Protein AF-A0A447X979-F1 (afdb_monomer)

pLDDT: mean 77.58, std 17.38, range [24.09, 97.06]

InterPro domains:
  IPR007460 Ribonuclease toxin, BrnT, of type II toxin-antitoxin system [PF04365] (7-69)
  IPR025528 BrnA antitoxin of type II toxin-antitoxin system [PF14384] (128-184)
  IPR038573 Ribonuclease toxin BrnT superfamily [G3DSA:3.10.450.530] (1-76)

Mean predicted aligned error: 10.7 Å

Secondary structure (DSSP, 8-state):
---EEEEEHHHHHHHHHHHS--HHHHGGGGG-TT-EEEEEEEETTEEEEEEEEEETTTEEEEEEEEEE--TTS---EEE----------S---EEEEETT-PPP--HHHHHHHHHHHTS-GGG---SSSPPPPHHHHTTPEETTT-------------HHHHHHHHTT-S-HHHHHHHHHHHHHHHHHTT-

Solvent-accessible surface area (backbone atoms only — not comparable to full-atom values): 11686 Å² total; per-residue (Å²): 130,72,48,38,33,37,37,44,51,70,55,43,54,51,41,29,70,77,70,69,49,48,60,83,56,58,61,44,25,44,69,22,70,76,15,36,34,32,79,76,53,75,55,98,85,42,50,34,32,40,35,39,24,48,28,95,86,69,32,79,48,76,46,50,31,33,62,47,74,54,91,96,50,98,42,51,36,39,31,59,59,74,78,72,83,84,75,92,84,70,89,77,56,72,44,80,46,61,58,88,75,73,74,80,85,46,76,66,58,48,47,56,47,54,53,56,65,72,53,58,79,86,75,57,84,44,90,71,53,73,87,80,56,73,76,69,53,72,76,40,36,70,26,74,74,42,60,87,81,84,78,92,75,92,78,93,73,59,71,67,61,52,49,60,49,40,69,87,43,86,62,33,70,59,51,51,54,50,53,54,49,52,54,52,53,57,57,64,73,72,113

Foldseek 3Di:
DFAKEKEFPVVQVVCCVQQVDGVLQVVCQLQAQFKWKFFDDQDPNWTWIWIWGDTPVADIDIFIWTFDQDPDDRHGHTYRDQDDPDDPDDPGPMDMDTPPPDDDCDPVNSVSSNVSRPDDPVSHDCVRPHDDDPVSRPPIDRSPSHDDDDDDDDDDDDPVLVCVLCVVDPDSVVVVVVVVVVVVVVVVVVD

Nearest PDB structures (foldseek):
  7vd7-assembly1_A  TM=8.986E-01  e=3.789E-09  Salmonella enterica subsp. enterica serovar Typhimurium
  6zgn-assembly1_A  TM=6.022E-01  e=1.448E+00  Streptococcus thermophilus
  8h3f-assembly1_I  TM=3.860E-01  e=5.683E+00  Homo sapiens
  3hrz-assembly1_A  TM=1.827E-01  e=4.432E+00  Naja kaouthia
  3hs0-assembly1_F  TM=1.969E-01  e=9.942E+00  Naja kaouthia

Structure (mmCIF, N/CA/C/O backbone):
data_AF-A0A447X979-F1
#
_entry.id   AF-A0A447X979-F1
#
loop_
_atom_site.group_PDB
_atom_site.id
_atom_site.type_symbol
_atom_site.label_atom_id
_atom_site.label_alt_id
_atom_site.label_comp_id
_atom_site.label_asym_id
_atom_site.label_entity_id
_atom_site.label_seq_id
_atom_site.pdbx_PDB_ins_code
_atom_site.Cartn_x
_atom_site.Cartn_y
_atom_site.Cartn_z
_atom_site.occupancy
_atom_site.B_iso_or_equiv
_atom_site.auth_seq_id
_atom_site.auth_comp_id
_atom_site.auth_asym_id
_atom_site.auth_atom_id
_atom_site.pdbx_PDB_model_num
ATOM 1 N N . MET A 1 1 ? 13.972 -3.767 -4.964 1.00 50.62 1 MET A N 1
ATOM 2 C CA . MET A 1 1 ? 14.245 -4.305 -3.615 1.00 50.62 1 MET A CA 1
ATOM 3 C C . MET A 1 1 ? 12.921 -4.346 -2.859 1.00 50.62 1 MET A C 1
ATOM 5 O O . MET A 1 1 ? 11.991 -3.705 -3.342 1.00 50.62 1 MET A O 1
ATOM 9 N N . PRO A 1 2 ? 12.752 -5.165 -1.808 1.00 64.44 2 PRO A N 1
ATOM 10 C CA . PRO A 1 2 ? 11.534 -5.106 -0.998 1.00 64.44 2 PRO A CA 1
ATOM 11 C C . PRO A 1 2 ? 11.411 -3.720 -0.360 1.00 64.44 2 PRO A C 1
ATOM 13 O O . PRO A 1 2 ? 12.429 -3.099 -0.070 1.00 64.44 2 PRO A O 1
ATOM 16 N N . MET A 1 3 ? 10.179 -3.238 -0.202 1.00 75.56 3 MET A N 1
ATOM 17 C CA . MET A 1 3 ? 9.922 -2.022 0.566 1.00 75.56 3 MET A CA 1
ATOM 18 C C . MET A 1 3 ? 10.335 -2.227 2.019 1.00 75.56 3 MET A C 1
ATOM 20 O O . MET A 1 3 ? 10.190 -3.331 2.560 1.00 75.56 3 MET A O 1
ATOM 24 N N . GLU A 1 4 ? 10.850 -1.163 2.618 1.00 79.38 4 GLU A N 1
ATOM 25 C CA . GLU A 1 4 ? 11.161 -1.109 4.038 1.00 79.38 4 GLU A CA 1
ATOM 26 C C . GLU A 1 4 ? 10.218 -0.110 4.699 1.00 79.38 4 GLU A C 1
ATOM 28 O O . GLU A 1 4 ? 9.874 0.932 4.142 1.00 79.38 4 GLU A O 1
ATOM 33 N N . PHE A 1 5 ? 9.745 -0.480 5.875 1.00 83.38 5 PHE A N 1
ATOM 34 C CA . PHE A 1 5 ? 8.781 0.272 6.650 1.00 83.38 5 PHE A CA 1
ATOM 35 C C . PHE A 1 5 ? 9.413 0.624 7.982 1.00 83.38 5 PHE A C 1
ATOM 37 O O . PHE A 1 5 ? 10.117 -0.201 8.566 1.00 83.38 5 PHE A O 1
ATOM 44 N N . GLU A 1 6 ? 9.158 1.834 8.460 1.00 82.31 6 GLU A N 1
ATOM 45 C CA . GLU A 1 6 ? 9.704 2.309 9.727 1.00 82.31 6 GLU A CA 1
ATOM 46 C C . GLU A 1 6 ? 8.596 2.919 10.588 1.00 82.31 6 GLU A C 1
ATOM 48 O O . GLU A 1 6 ? 7.734 3.649 10.092 1.00 82.31 6 GLU A O 1
ATOM 53 N N . TRP A 1 7 ? 8.598 2.637 11.886 1.00 83.38 7 TRP A N 1
ATOM 54 C CA . TRP A 1 7 ? 7.671 3.262 12.827 1.00 83.38 7 TRP A CA 1
ATOM 55 C C . TRP A 1 7 ? 8.226 3.277 14.247 1.00 83.38 7 TRP A C 1
ATOM 57 O O . TRP A 1 7 ? 9.107 2.496 14.589 1.00 83.38 7 TRP A O 1
ATOM 67 N N . ASP A 1 8 ? 7.670 4.142 15.094 1.00 84.81 8 ASP A N 1
ATOM 68 C CA . ASP A 1 8 ? 7.940 4.131 16.533 1.00 84.81 8 ASP A CA 1
ATOM 69 C C . ASP A 1 8 ? 7.107 3.043 17.241 1.00 84.81 8 ASP A C 1
ATOM 71 O O . ASP A 1 8 ? 5.902 2.906 17.006 1.00 84.81 8 ASP A O 1
ATOM 75 N N . GLU A 1 9 ? 7.732 2.260 18.124 1.00 83.50 9 GLU A N 1
ATOM 76 C CA . GLU A 1 9 ? 7.060 1.172 18.851 1.00 83.50 9 GLU A CA 1
ATOM 77 C C . GLU A 1 9 ? 5.934 1.631 19.775 1.00 83.50 9 GLU A C 1
ATOM 79 O O . GLU A 1 9 ? 4.918 0.942 19.901 1.00 83.50 9 GLU A O 1
ATOM 84 N N . ASN A 1 10 ? 6.105 2.758 20.469 1.00 84.50 10 ASN A N 1
ATOM 85 C CA . ASN A 1 10 ? 5.076 3.255 21.382 1.00 84.50 10 ASN A CA 1
ATOM 86 C C . ASN A 1 10 ? 3.851 3.674 20.583 1.00 84.50 10 ASN A C 1
ATOM 88 O O . ASN A 1 10 ? 2.716 3.419 20.990 1.00 84.50 10 ASN A O 1
ATOM 92 N N . LYS A 1 11 ? 4.093 4.229 19.397 1.00 79.69 11 LYS A N 1
ATOM 93 C CA . LYS A 1 11 ? 3.051 4.550 18.440 1.00 79.69 11 LYS A CA 1
ATOM 94 C C . LYS A 1 11 ? 2.334 3.302 17.920 1.00 79.69 11 LYS A C 1
ATOM 96 O O . LYS A 1 11 ? 1.109 3.274 17.910 1.00 79.69 11 LYS A O 1
ATOM 101 N N . ALA A 1 12 ? 3.066 2.246 17.562 1.00 82.50 12 ALA A N 1
ATOM 102 C CA . ALA A 1 12 ? 2.462 0.976 17.148 1.00 82.50 12 ALA A CA 1
ATOM 103 C C . ALA A 1 12 ? 1.585 0.365 18.259 1.00 82.50 12 ALA A C 1
ATOM 105 O O . ALA A 1 12 ? 0.472 -0.095 17.994 1.00 82.50 12 ALA A O 1
ATOM 106 N N . LYS A 1 13 ? 2.042 0.419 19.519 1.00 86.06 13 LYS A N 1
ATOM 107 C CA . LYS A 1 13 ? 1.257 -0.016 20.688 1.00 86.06 13 LYS A CA 1
ATOM 108 C C . LYS A 1 13 ? -0.007 0.827 20.867 1.00 86.06 13 LYS A C 1
ATOM 110 O O . LYS A 1 13 ? -1.086 0.261 21.021 1.00 86.06 13 LYS A O 1
ATOM 115 N N . SER A 1 14 ? 0.118 2.154 20.808 1.00 83.38 14 SER A N 1
ATOM 116 C CA . SER A 1 14 ? -1.010 3.091 20.899 1.00 83.38 14 SER A CA 1
ATOM 117 C C . SER A 1 14 ? -2.042 2.833 19.797 1.00 83.38 14 SER A C 1
ATOM 119 O O . SER A 1 14 ? -3.221 2.644 20.085 1.00 83.38 14 SER A O 1
ATOM 121 N N . ASN A 1 15 ? -1.589 2.701 18.547 1.00 83.38 15 ASN A N 1
ATOM 122 C CA . ASN A 1 15 ? -2.445 2.430 17.395 1.00 83.38 15 ASN A CA 1
ATOM 123 C C . ASN A 1 15 ? -3.201 1.105 17.537 1.00 83.38 15 ASN A C 1
ATOM 125 O O . ASN A 1 15 ? -4.386 1.027 17.222 1.00 83.38 15 ASN A O 1
ATOM 129 N N . ARG A 1 16 ? -2.535 0.064 18.049 1.00 85.94 16 ARG A N 1
ATOM 130 C CA . ARG A 1 16 ? -3.183 -1.226 18.297 1.00 85.94 16 ARG A CA 1
ATOM 131 C C . ARG A 1 16 ? -4.287 -1.112 19.346 1.00 85.94 16 ARG A C 1
ATOM 133 O O . ARG A 1 16 ? -5.322 -1.744 19.184 1.00 85.94 16 ARG A O 1
ATOM 140 N N . VAL A 1 17 ? -4.088 -0.319 20.399 1.00 86.75 17 VAL A N 1
ATOM 141 C CA . VAL A 1 17 ? -5.112 -0.101 21.434 1.00 86.75 17 VAL A CA 1
ATOM 142 C C . VAL A 1 17 ? -6.286 0.711 20.886 1.00 86.75 17 VAL A C 1
ATOM 144 O O . VAL A 1 17 ? -7.429 0.309 21.082 1.00 86.75 17 VAL A O 1
ATOM 147 N N . LYS A 1 18 ? -6.012 1.815 20.179 1.00 81.62 18 LYS A N 1
ATOM 148 C CA . LYS A 1 18 ? -7.045 2.709 19.631 1.00 81.62 18 LYS A CA 1
ATOM 149 C C . LYS A 1 18 ? -7.857 2.046 18.514 1.00 81.62 18 LYS A C 1
ATOM 151 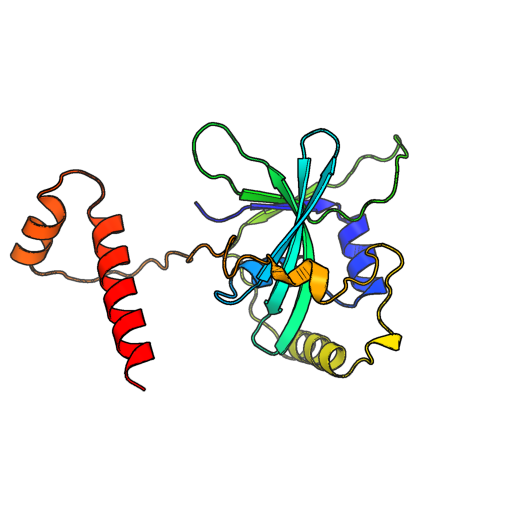O O . LYS A 1 18 ? -9.082 2.037 18.550 1.00 81.62 18 LYS A O 1
ATOM 156 N N . HIS A 1 19 ? -7.177 1.452 17.534 1.00 84.31 19 HIS A N 1
ATOM 157 C CA . HIS A 1 19 ? -7.802 1.018 16.280 1.00 84.31 19 HIS A CA 1
ATOM 158 C C . HIS A 1 19 ? -7.884 -0.504 16.126 1.00 84.31 19 HIS A C 1
ATOM 160 O O . HIS A 1 19 ? -8.571 -0.996 15.236 1.00 84.31 19 HIS A O 1
ATOM 166 N N . GLY A 1 20 ? -7.202 -1.279 16.975 1.00 85.38 20 GLY A N 1
ATOM 167 C CA . GLY A 1 20 ? -7.151 -2.742 16.862 1.00 85.38 20 GLY A CA 1
ATOM 168 C C . GLY A 1 20 ? -6.268 -3.260 15.721 1.00 85.38 20 GLY A C 1
ATOM 169 O O . GLY A 1 20 ? -6.192 -4.468 15.523 1.00 85.38 20 GLY A O 1
ATOM 170 N N . ILE A 1 21 ? -5.583 -2.375 14.987 1.00 85.31 21 ILE A N 1
ATOM 171 C CA . ILE A 1 21 ? -4.754 -2.727 13.827 1.00 85.31 21 ILE A CA 1
ATOM 172 C C . ILE A 1 21 ? -3.275 -2.621 14.192 1.00 85.31 21 ILE A C 1
ATOM 174 O O . ILE A 1 21 ? -2.820 -1.620 14.756 1.00 85.31 21 ILE A O 1
ATOM 178 N N . ARG A 1 22 ? -2.518 -3.662 13.840 1.00 88.69 22 ARG A N 1
ATOM 179 C CA . ARG A 1 22 ? -1.061 -3.721 13.990 1.00 88.69 22 ARG A CA 1
ATOM 180 C C . ARG A 1 22 ? -0.396 -3.123 12.753 1.00 88.69 22 ARG A C 1
ATOM 182 O O . ARG A 1 22 ? -0.928 -3.226 11.648 1.00 88.69 22 ARG A O 1
ATOM 189 N N . P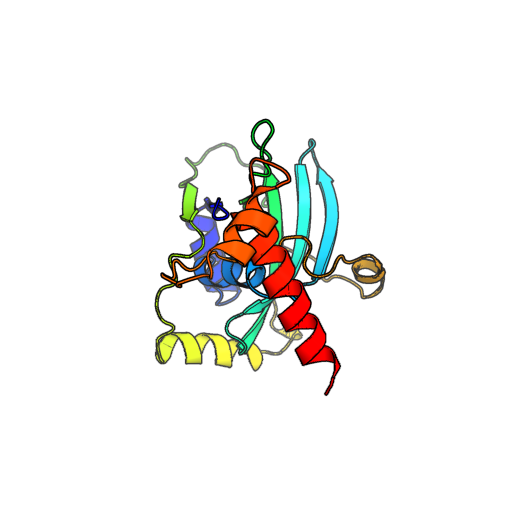HE A 1 23 ? 0.778 -2.522 12.904 1.00 87.25 23 PHE A N 1
ATOM 190 C CA . PHE A 1 23 ? 1.477 -1.932 11.757 1.00 87.25 23 PHE A CA 1
ATOM 191 C C . PHE A 1 23 ? 2.013 -2.979 10.789 1.00 87.25 23 PHE A C 1
ATOM 193 O O . PHE A 1 23 ? 2.023 -2.745 9.587 1.00 87.25 23 PHE A O 1
ATOM 200 N N . GLU A 1 24 ? 2.316 -4.171 11.283 1.00 87.44 24 GLU A N 1
ATOM 201 C CA . GLU A 1 24 ? 2.637 -5.345 10.478 1.00 87.44 24 GLU A CA 1
ATOM 202 C C . GLU A 1 24 ? 1.489 -5.743 9.537 1.00 87.44 24 GLU A C 1
ATOM 204 O O . GLU A 1 24 ? 1.745 -6.222 8.437 1.00 87.44 24 GLU A O 1
ATOM 209 N N . ASP A 1 25 ? 0.234 -5.501 9.927 1.00 88.00 25 ASP A N 1
ATOM 210 C CA . ASP A 1 25 ? -0.920 -5.711 9.047 1.00 88.00 25 ASP A CA 1
ATOM 211 C C . ASP A 1 25 ? -1.118 -4.507 8.123 1.00 88.00 25 ASP A C 1
ATOM 213 O O . ASP A 1 25 ? -1.407 -4.661 6.937 1.00 88.00 25 ASP A O 1
ATOM 217 N N . ALA A 1 26 ? -0.901 -3.296 8.645 1.00 88.38 26 ALA A N 1
ATOM 218 C CA . ALA A 1 26 ? -1.059 -2.066 7.883 1.00 88.38 26 ALA A CA 1
ATOM 219 C C . ALA A 1 26 ? -0.129 -1.991 6.664 1.00 88.38 26 ALA A C 1
ATOM 221 O O . ALA A 1 26 ? -0.525 -1.484 5.619 1.00 88.38 26 ALA A O 1
ATOM 222 N N . VAL A 1 27 ? 1.090 -2.531 6.755 1.00 87.56 27 VAL A N 1
ATOM 223 C CA . VAL A 1 27 ? 2.024 -2.549 5.617 1.00 87.56 27 VAL A CA 1
ATOM 224 C C . VAL A 1 27 ? 1.589 -3.484 4.486 1.00 87.56 27 VAL A C 1
ATOM 226 O O . VAL A 1 27 ? 2.029 -3.311 3.348 1.00 87.56 27 VAL A O 1
ATOM 229 N N . LEU A 1 28 ? 0.703 -4.447 4.754 1.00 86.56 28 LEU A N 1
ATOM 230 C CA . LEU A 1 28 ? 0.183 -5.355 3.728 1.00 86.56 28 LEU A CA 1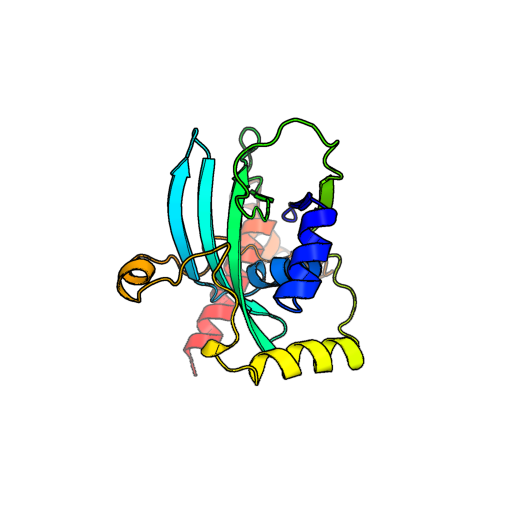
ATOM 231 C C . LEU A 1 28 ? -0.822 -4.676 2.800 1.00 86.56 28 LEU A C 1
ATOM 233 O O . LEU A 1 28 ? -1.052 -5.166 1.698 1.00 86.56 28 LEU A O 1
ATOM 237 N N . LEU A 1 29 ? -1.355 -3.510 3.176 1.00 88.31 29 LEU A N 1
ATOM 238 C CA . LEU A 1 29 ? -2.159 -2.683 2.274 1.00 88.31 29 LEU A CA 1
ATOM 239 C C . LEU A 1 29 ? -1.388 -2.341 0.987 1.00 88.31 29 LEU A C 1
ATOM 241 O O . LEU A 1 29 ? -1.977 -2.243 -0.085 1.00 88.31 29 LEU A O 1
ATOM 245 N N . PHE A 1 30 ? -0.059 -2.225 1.053 1.00 88.06 30 PHE A N 1
ATOM 246 C CA . PHE A 1 30 ? 0.768 -1.945 -0.123 1.00 88.06 30 PHE A CA 1
ATOM 247 C C . PHE A 1 30 ? 0.940 -3.148 -1.064 1.00 88.06 30 PHE A C 1
ATOM 249 O O . PHE A 1 30 ? 1.501 -3.001 -2.157 1.00 88.06 30 PHE A O 1
ATOM 256 N N . ASP A 1 31 ? 0.452 -4.323 -0.660 1.00 86.56 31 ASP A N 1
ATOM 257 C CA . ASP A 1 31 ? 0.357 -5.517 -1.497 1.00 86.56 31 ASP A CA 1
ATOM 258 C C . ASP A 1 31 ? -1.021 -5.653 -2.173 1.00 86.56 31 ASP A C 1
ATOM 260 O O . ASP A 1 31 ? -1.172 -6.488 -3.068 1.00 86.56 31 ASP A O 1
ATOM 264 N N . ASP A 1 32 ? -1.991 -4.792 -1.841 1.00 85.81 32 ASP A N 1
ATOM 265 C CA . ASP A 1 32 ? -3.228 -4.642 -2.608 1.00 85.81 32 ASP A CA 1
ATOM 266 C C . ASP A 1 32 ? -2.932 -3.906 -3.930 1.00 85.81 32 ASP A C 1
ATOM 268 O O . ASP A 1 32 ? -2.532 -2.741 -3.904 1.00 85.81 32 ASP A O 1
ATOM 272 N N . PRO A 1 33 ? -3.120 -4.520 -5.113 1.00 87.12 33 PRO A N 1
ATOM 273 C CA . PRO A 1 33 ? -2.934 -3.827 -6.387 1.00 87.12 33 PRO A CA 1
ATOM 274 C C . PRO A 1 33 ? -3.980 -2.730 -6.645 1.00 87.12 33 PRO A C 1
ATOM 276 O O . PRO A 1 33 ? -3.804 -1.938 -7.571 1.00 87.12 33 PRO A O 1
ATOM 279 N N . GLN A 1 34 ? -5.075 -2.703 -5.882 1.00 89.94 34 GLN A N 1
ATOM 280 C CA . GLN A 1 34 ? -6.193 -1.777 -6.041 1.00 89.94 34 GLN A CA 1
ATOM 281 C C . GLN A 1 34 ? -6.222 -0.655 -4.999 1.00 89.94 34 GLN A C 1
ATOM 283 O O . GLN A 1 34 ? -7.149 0.156 -5.056 1.00 89.94 34 GLN A O 1
ATOM 288 N N . HIS A 1 35 ? -5.226 -0.554 -4.109 1.00 92.94 35 HIS A N 1
ATOM 289 C CA . HIS A 1 35 ? -5.191 0.540 -3.138 1.00 92.94 35 HIS A CA 1
ATOM 290 C C . HIS A 1 35 ? -5.222 1.902 -3.833 1.00 92.94 35 HIS A C 1
ATOM 292 O O . HIS A 1 35 ? -4.657 2.085 -4.914 1.00 92.94 35 HIS A O 1
ATOM 298 N N . LEU A 1 36 ? -5.862 2.873 -3.195 1.00 93.31 36 LEU A N 1
ATOM 299 C CA . LEU A 1 36 ? -5.921 4.253 -3.654 1.00 93.31 36 LEU A CA 1
ATOM 300 C C . LEU A 1 36 ? -5.023 5.099 -2.766 1.00 93.31 36 LEU A C 1
ATOM 302 O O . LEU A 1 36 ? -5.116 5.029 -1.544 1.00 93.31 36 LEU A O 1
ATOM 306 N N . SER A 1 37 ? -4.161 5.905 -3.375 1.00 92.56 37 SER A N 1
ATOM 307 C CA . SER A 1 37 ? -3.253 6.800 -2.665 1.00 92.56 37 SER A CA 1
ATOM 308 C C . SER A 1 37 ? -3.537 8.248 -3.019 1.00 92.56 37 SER A C 1
ATOM 310 O O . SER A 1 37 ? -3.509 8.616 -4.190 1.00 92.56 37 SER A O 1
ATOM 312 N N . GLN A 1 38 ? -3.728 9.087 -2.010 1.00 91.19 38 GLN A N 1
ATOM 313 C CA . GLN A 1 38 ? -3.875 10.525 -2.173 1.00 91.19 38 GLN A CA 1
ATOM 314 C C . GLN A 1 38 ? -2.751 11.254 -1.435 1.00 91.19 38 GLN A C 1
ATOM 316 O O . GLN A 1 38 ? -2.398 10.908 -0.306 1.00 91.19 38 GLN A O 1
ATOM 321 N N . GLN A 1 39 ? -2.196 12.288 -2.063 1.00 87.75 39 GLN A N 1
ATOM 322 C CA . GLN A 1 39 ? -1.318 13.225 -1.377 1.00 87.75 39 GLN A CA 1
ATOM 323 C C . GLN A 1 39 ? -2.155 14.220 -0.568 1.00 87.75 39 GLN A C 1
ATOM 325 O O . GLN A 1 39 ? -3.005 14.910 -1.125 1.00 87.75 39 GLN A O 1
ATOM 330 N N . GLU A 1 40 ? -1.894 14.316 0.733 1.00 79.94 40 GLU A N 1
ATOM 331 C CA . GLU A 1 40 ? -2.636 15.212 1.623 1.00 79.94 40 GLU A CA 1
ATOM 332 C C . GLU A 1 40 ? -1.986 16.601 1.674 1.00 79.94 40 GLU A C 1
ATOM 334 O O . GLU A 1 40 ? -2.592 17.608 1.316 1.00 79.94 40 GLU A O 1
ATOM 339 N N . ARG A 1 41 ? -0.726 16.669 2.122 1.00 75.75 41 ARG A N 1
ATOM 340 C CA . ARG A 1 41 ? 0.021 17.923 2.287 1.00 75.75 41 ARG A CA 1
ATOM 341 C C . ARG A 1 41 ? 1.526 17.701 2.160 1.00 75.75 41 ARG A C 1
ATOM 343 O O . ARG A 1 41 ? 2.020 16.597 2.386 1.00 75.75 41 ARG A O 1
ATOM 350 N N . ILE A 1 42 ? 2.252 18.767 1.831 1.00 72.88 42 ILE A N 1
ATOM 351 C CA . ILE A 1 42 ? 3.718 18.813 1.905 1.00 72.88 42 ILE A CA 1
ATOM 352 C C . ILE A 1 42 ? 4.076 19.605 3.157 1.00 72.88 42 ILE A C 1
ATOM 354 O O . ILE A 1 42 ? 3.641 20.745 3.308 1.00 72.88 42 ILE A O 1
ATOM 358 N N . GLU A 1 43 ? 4.855 19.021 4.060 1.00 67.50 43 GLU A N 1
ATOM 359 C CA . GLU A 1 43 ? 5.300 19.700 5.277 1.00 67.50 43 GLU A CA 1
ATOM 360 C C . GLU A 1 43 ? 6.798 19.488 5.460 1.00 67.50 43 GLU A C 1
ATOM 362 O O . GLU A 1 43 ? 7.273 18.359 5.439 1.00 67.50 43 GLU A O 1
ATOM 367 N N . ASN A 1 44 ? 7.557 20.577 5.600 1.00 66.25 44 ASN A N 1
ATOM 368 C CA . ASN A 1 44 ? 9.019 20.546 5.746 1.00 66.25 44 ASN A CA 1
ATOM 369 C C . ASN A 1 44 ? 9.756 19.753 4.643 1.00 66.25 44 ASN A C 1
ATOM 371 O O . ASN A 1 44 ? 10.830 19.211 4.879 1.00 66.25 44 ASN A O 1
ATOM 375 N N . GLY A 1 45 ? 9.184 19.683 3.435 1.00 68.00 45 GLY A N 1
ATOM 376 C CA . GLY A 1 45 ? 9.733 18.912 2.312 1.00 68.00 45 GLY A CA 1
ATOM 377 C C . GLY A 1 45 ? 9.385 17.420 2.326 1.00 68.00 45 GLY A C 1
ATOM 378 O O . GLY A 1 45 ? 9.718 16.718 1.374 1.00 68.00 45 GLY A O 1
ATOM 379 N N . GLU A 1 46 ? 8.676 16.937 3.348 1.00 69.44 46 GLU A N 1
ATOM 380 C CA . GLU A 1 46 ? 8.157 15.574 3.399 1.00 69.44 46 GLU A CA 1
ATOM 381 C C . GLU A 1 46 ? 6.761 15.502 2.771 1.00 69.44 46 GLU A C 1
ATOM 383 O O . GLU A 1 46 ? 5.846 16.265 3.103 1.00 69.44 46 GLU A O 1
ATOM 388 N N . TYR A 1 47 ? 6.594 14.550 1.857 1.00 78.56 47 TYR A N 1
ATOM 389 C CA . TYR A 1 47 ? 5.315 14.259 1.223 1.00 78.56 47 TYR A CA 1
ATOM 390 C C . TYR A 1 47 ? 4.485 13.374 2.150 1.00 78.56 47 TYR A C 1
ATOM 392 O O . TYR A 1 47 ? 4.885 12.243 2.436 1.00 78.56 47 TYR A O 1
ATOM 400 N N . ARG A 1 48 ? 3.326 13.870 2.600 1.00 82.25 48 ARG A N 1
ATOM 401 C CA . ARG A 1 48 ? 2.370 13.080 3.385 1.00 82.25 48 ARG A CA 1
ATOM 402 C C . ARG A 1 48 ? 1.295 12.502 2.478 1.00 82.25 48 ARG A C 1
ATOM 404 O O . ARG A 1 48 ? 0.628 13.235 1.746 1.00 82.25 48 ARG A O 1
ATOM 411 N N . TRP A 1 49 ? 1.133 11.193 2.566 1.00 88.38 49 TRP A N 1
ATOM 412 C CA . TRP A 1 49 ? 0.187 10.409 1.793 1.00 88.38 49 TRP A CA 1
ATOM 413 C C . TRP A 1 49 ? -0.826 9.756 2.718 1.00 88.38 49 TRP A C 1
ATOM 415 O O . TRP A 1 49 ? -0.481 9.297 3.805 1.00 88.38 49 TRP A O 1
ATOM 425 N N . GLN A 1 50 ? -2.062 9.670 2.251 1.00 90.06 50 GLN A N 1
ATOM 426 C CA . GLN A 1 50 ? -3.053 8.742 2.770 1.00 90.06 50 GLN A CA 1
ATOM 427 C C . GLN A 1 50 ? -3.230 7.638 1.737 1.00 90.06 50 GLN A C 1
ATOM 429 O O . GLN A 1 50 ? -3.185 7.877 0.529 1.00 90.06 50 GLN A O 1
ATOM 434 N N . THR A 1 51 ? -3.341 6.395 2.182 1.00 91.38 51 THR A N 1
ATOM 435 C CA . THR A 1 51 ? -3.583 5.263 1.291 1.00 91.38 51 THR A CA 1
ATOM 436 C C . THR A 1 51 ? -4.628 4.354 1.897 1.00 91.38 51 THR A C 1
ATOM 438 O O . THR A 1 51 ? -4.485 3.953 3.046 1.00 91.38 51 THR A O 1
ATOM 441 N N . ILE A 1 52 ? -5.664 4.051 1.122 1.00 91.88 52 ILE A N 1
ATOM 442 C CA . ILE A 1 52 ? -6.750 3.150 1.498 1.00 91.88 52 ILE A CA 1
ATOM 443 C C . ILE A 1 52 ? -6.680 1.882 0.651 1.00 91.88 52 ILE A C 1
ATOM 445 O O . ILE A 1 52 ? -6.432 1.952 -0.554 1.00 91.88 52 ILE A O 1
ATOM 449 N N . GLY A 1 53 ? -6.866 0.721 1.269 1.00 89.00 53 GLY A N 1
ATOM 450 C CA . GLY A 1 53 ? -6.747 -0.563 0.583 1.00 89.00 53 GLY A CA 1
ATOM 451 C C . GLY A 1 53 ? -7.185 -1.740 1.441 1.00 89.00 53 GLY A C 1
ATOM 452 O O . GLY A 1 53 ? -7.412 -1.604 2.645 1.00 89.00 53 GLY A O 1
ATOM 453 N N . LEU A 1 54 ? -7.324 -2.894 0.792 1.00 88.44 54 LEU A N 1
ATOM 454 C CA . LEU A 1 54 ? -7.813 -4.130 1.391 1.00 88.44 54 LEU A CA 1
ATOM 455 C C . LEU A 1 54 ? -6.659 -4.977 1.935 1.00 88.44 54 LEU A C 1
ATOM 457 O O . LEU A 1 54 ? -5.731 -5.332 1.211 1.00 88.44 54 LEU A O 1
ATOM 461 N N . VAL A 1 55 ? -6.753 -5.373 3.202 1.00 87.12 55 VAL A N 1
ATOM 462 C CA . VAL A 1 55 ? -5.754 -6.205 3.880 1.00 87.12 55 VAL A CA 1
ATOM 463 C C . VAL A 1 55 ? -6.317 -7.600 4.143 1.00 87.12 55 VAL A C 1
ATOM 465 O O . VAL A 1 55 ? -7.443 -7.756 4.616 1.00 87.12 55 VAL A O 1
ATOM 468 N N . TYR A 1 56 ? -5.540 -8.628 3.777 1.00 85.38 56 TYR A N 1
ATOM 469 C CA . TYR A 1 56 ? -5.907 -10.057 3.815 1.00 85.38 56 TYR A CA 1
ATOM 470 C C . TYR A 1 56 ? -7.211 -10.437 3.084 1.00 85.38 56 TYR A C 1
ATOM 472 O O . TYR A 1 56 ? -7.695 -11.554 3.237 1.00 85.38 56 TYR A O 1
ATOM 480 N N . GLY A 1 57 ? -7.800 -9.540 2.286 1.00 84.88 57 GLY A N 1
ATOM 481 C CA . GLY A 1 57 ? -9.140 -9.755 1.732 1.00 84.88 57 GLY A CA 1
ATOM 482 C C . GLY A 1 57 ? -10.271 -9.596 2.758 1.00 84.88 57 GLY A C 1
ATOM 483 O O . GLY A 1 57 ? -11.400 -9.977 2.468 1.00 84.88 57 GLY A O 1
ATOM 484 N N . ILE A 1 58 ? -9.967 -9.071 3.949 1.00 87.56 58 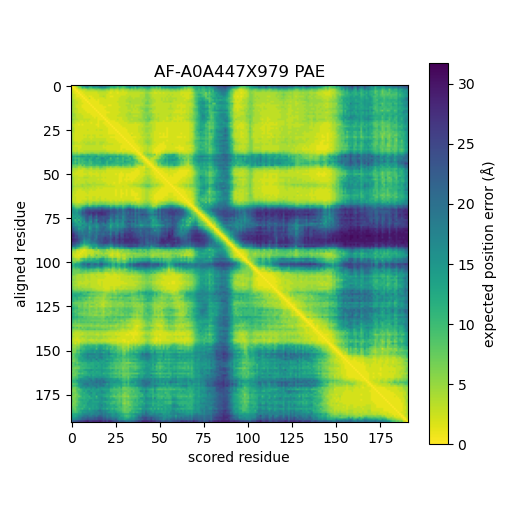ILE A N 1
ATOM 485 C CA . ILE A 1 58 ? -10.884 -9.020 5.092 1.00 87.56 58 ILE A CA 1
ATOM 486 C C . ILE A 1 58 ? -11.301 -7.583 5.375 1.00 87.56 58 ILE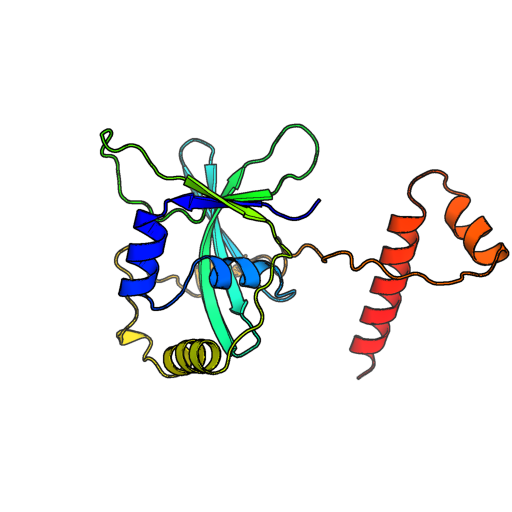 A C 1
ATOM 488 O O . ILE A 1 58 ? -12.488 -7.282 5.357 1.00 87.56 58 ILE A O 1
ATOM 492 N N . VAL A 1 59 ? -10.336 -6.698 5.635 1.00 87.56 59 VAL A N 1
ATOM 493 C CA . VAL A 1 59 ? -10.601 -5.362 6.180 1.00 87.56 59 VAL A CA 1
ATOM 494 C C . VAL A 1 59 ? -10.009 -4.278 5.292 1.00 87.56 59 VAL A C 1
ATOM 496 O O . VAL A 1 59 ? -8.867 -4.384 4.842 1.00 87.56 59 VAL A O 1
ATOM 499 N N . VAL A 1 60 ? -10.796 -3.235 5.031 1.00 90.19 60 VAL A N 1
ATOM 500 C CA . VAL A 1 60 ? -10.315 -2.014 4.382 1.00 90.19 60 VAL A CA 1
ATOM 501 C C . VAL A 1 60 ? -9.765 -1.095 5.460 1.00 90.19 60 VAL A C 1
ATOM 503 O O . VAL A 1 60 ? -10.428 -0.844 6.462 1.00 90.19 60 VAL A O 1
ATOM 506 N N . ILE A 1 61 ? -8.545 -0.609 5.261 1.00 90.06 61 ILE A N 1
ATOM 507 C CA . ILE A 1 61 ? -7.878 0.284 6.210 1.00 90.06 61 ILE A CA 1
ATOM 508 C C . ILE A 1 61 ? -7.354 1.514 5.480 1.00 90.06 61 ILE A C 1
ATOM 510 O O . ILE A 1 61 ? -7.033 1.443 4.294 1.00 90.06 61 ILE A O 1
ATOM 514 N N . LEU A 1 62 ? -7.213 2.618 6.210 1.00 90.31 62 LEU A N 1
ATOM 515 C CA . LEU A 1 62 ? -6.525 3.820 5.756 1.00 90.31 62 LEU A CA 1
ATOM 516 C C . LEU A 1 62 ? -5.215 3.974 6.529 1.00 90.31 62 LEU A C 1
ATOM 518 O O . LEU A 1 62 ? -5.187 3.919 7.756 1.00 90.31 62 LEU A O 1
ATOM 522 N N . VAL A 1 63 ? -4.123 4.189 5.802 1.00 89.00 63 VAL A N 1
ATOM 523 C CA . VAL A 1 63 ? -2.784 4.399 6.353 1.00 89.00 63 VAL A CA 1
ATOM 524 C C . VAL A 1 63 ? -2.281 5.776 5.942 1.00 89.00 63 VAL A C 1
ATOM 526 O O . VAL A 1 63 ? -2.141 6.065 4.753 1.00 89.00 63 VAL A O 1
ATOM 529 N N . ALA A 1 64 ? -1.961 6.612 6.929 1.00 86.88 64 ALA A N 1
ATOM 530 C CA . ALA A 1 64 ? -1.199 7.837 6.719 1.00 86.88 64 ALA A CA 1
ATOM 531 C C . ALA A 1 64 ? 0.306 7.541 6.806 1.00 86.88 64 ALA A C 1
ATOM 533 O O . ALA A 1 64 ? 0.785 6.966 7.789 1.00 86.88 64 ALA A O 1
ATOM 534 N N . HIS A 1 65 ? 1.063 7.933 5.782 1.00 85.69 65 HIS A N 1
ATOM 535 C CA . HIS A 1 65 ? 2.494 7.645 5.686 1.00 85.69 65 HIS A CA 1
ATOM 536 C C . HIS A 1 65 ? 3.286 8.750 4.983 1.00 85.69 65 HIS A C 1
ATOM 538 O O . HIS A 1 65 ? 2.742 9.614 4.295 1.00 85.69 65 HIS A O 1
ATOM 544 N N . THR A 1 66 ? 4.597 8.737 5.198 1.00 83.44 66 THR A N 1
ATOM 545 C CA . THR A 1 66 ? 5.570 9.612 4.530 1.00 83.44 66 THR A CA 1
ATOM 546 C C . THR A 1 66 ? 6.585 8.769 3.795 1.00 83.44 66 THR A C 1
ATOM 548 O O . THR A 1 66 ? 7.001 7.753 4.336 1.00 83.44 66 THR A O 1
ATOM 551 N N . ILE A 1 67 ? 7.039 9.213 2.627 1.00 76.62 67 ILE A N 1
ATOM 552 C CA . ILE A 1 67 ? 8.004 8.467 1.812 1.00 76.62 67 ILE A CA 1
ATOM 553 C C . ILE A 1 67 ? 9.349 9.171 1.859 1.00 76.62 67 ILE A C 1
ATOM 555 O O . ILE A 1 67 ? 9.430 10.361 1.546 1.00 76.62 67 ILE A O 1
ATOM 559 N N . ARG A 1 68 ? 10.404 8.433 2.201 1.00 72.19 68 ARG A N 1
ATOM 560 C CA . ARG A 1 68 ? 11.786 8.880 2.013 1.00 72.19 68 ARG A CA 1
ATOM 561 C C . ARG A 1 68 ? 12.392 8.177 0.808 1.00 72.19 68 ARG A C 1
ATOM 563 O O . ARG A 1 68 ? 12.168 6.986 0.614 1.00 72.19 68 ARG A O 1
ATOM 570 N N . PHE A 1 69 ? 13.157 8.936 0.026 1.00 61.53 69 PHE A N 1
ATOM 571 C CA . PHE A 1 69 ? 13.904 8.456 -1.133 1.00 61.53 69 PHE A CA 1
ATOM 572 C C . PHE A 1 69 ? 15.400 8.482 -0.810 1.00 61.53 69 PHE A C 1
ATOM 574 O O . PHE A 1 69 ? 15.932 9.539 -0.473 1.00 61.53 69 PHE A O 1
ATOM 581 N N . GLU A 1 70 ? 16.099 7.358 -0.961 1.00 51.00 70 GLU A N 1
ATOM 582 C CA . GLU A 1 70 ? 17.567 7.332 -0.939 1.00 51.00 70 GLU A CA 1
ATOM 583 C C . GLU A 1 70 ? 18.119 7.336 -2.377 1.00 51.00 70 GLU A C 1
ATOM 585 O O . GLU A 1 70 ? 17.720 6.540 -3.226 1.00 51.00 70 GLU A O 1
ATOM 590 N N . SER A 1 71 ? 19.034 8.271 -2.643 1.00 41.00 71 SER A N 1
ATOM 591 C CA . SER A 1 71 ? 19.917 8.433 -3.810 1.00 41.00 71 SER A CA 1
ATOM 592 C C . SER A 1 71 ? 19.769 7.436 -4.978 1.00 41.00 71 SER A C 1
ATOM 594 O O . SER A 1 71 ? 20.508 6.459 -5.095 1.00 41.00 71 SER A O 1
ATOM 596 N N . GLY A 1 72 ? 18.886 7.758 -5.931 1.00 43.22 72 GLY A N 1
ATOM 597 C CA . GLY A 1 72 ? 18.964 7.278 -7.321 1.00 43.22 72 GLY A CA 1
ATOM 598 C C . GLY A 1 72 ? 18.411 5.879 -7.619 1.00 43.22 72 GLY A C 1
ATOM 599 O O . GLY A 1 72 ? 18.391 5.481 -8.781 1.00 43.22 72 GLY A O 1
ATOM 600 N N . ASN A 1 73 ? 17.913 5.154 -6.620 1.00 40.25 73 ASN A N 1
ATOM 601 C CA . ASN A 1 73 ? 17.021 4.013 -6.816 1.00 40.25 73 ASN A CA 1
ATOM 602 C C . ASN A 1 73 ? 15.769 4.259 -5.982 1.00 40.25 73 ASN A C 1
ATOM 604 O O . ASN A 1 73 ? 15.885 4.750 -4.868 1.00 40.25 73 ASN A O 1
ATOM 608 N N . GLU A 1 74 ? 14.588 3.940 -6.515 1.00 38.31 74 GLU A N 1
ATOM 609 C CA . GLU A 1 74 ? 13.302 4.098 -5.822 1.00 38.31 74 GLU A CA 1
ATOM 610 C C . GLU A 1 74 ? 13.256 3.255 -4.533 1.00 38.31 74 GLU A C 1
ATOM 612 O O . GLU A 1 74 ? 12.748 2.131 -4.502 1.00 38.31 74 GLU A O 1
ATOM 617 N N . LEU A 1 75 ? 13.846 3.783 -3.470 1.00 39.16 75 LEU A N 1
ATOM 618 C CA . LEU A 1 75 ? 13.692 3.318 -2.110 1.00 39.16 75 LEU A CA 1
ATOM 619 C C . LEU A 1 75 ? 12.424 3.990 -1.606 1.00 39.16 75 LEU A C 1
ATOM 621 O O . LEU A 1 75 ? 12.332 5.210 -1.564 1.00 39.16 75 LEU A O 1
ATOM 625 N N . PHE A 1 76 ? 11.415 3.167 -1.353 1.00 43.28 76 PHE A N 1
ATOM 626 C CA . PHE A 1 76 ? 10.224 3.555 -0.622 1.00 43.28 76 PHE A CA 1
ATOM 627 C C . PHE A 1 76 ? 10.481 3.131 0.815 1.00 43.28 76 PHE A C 1
ATOM 629 O O . PHE A 1 76 ? 10.349 1.952 1.145 1.00 43.28 76 PHE A O 1
ATOM 636 N N . GLU A 1 77 ? 10.915 4.083 1.631 1.00 42.00 77 GLU A N 1
ATOM 637 C CA . GLU A 1 77 ? 10.829 3.971 3.080 1.00 42.00 77 GLU A CA 1
ATOM 638 C C . GLU A 1 77 ? 9.548 4.696 3.473 1.00 42.00 77 GLU A C 1
ATOM 640 O O . GLU A 1 77 ? 9.502 5.928 3.447 1.00 42.00 77 GLU A O 1
ATOM 645 N N . SER A 1 78 ? 8.470 3.941 3.717 1.00 39.97 78 SER A N 1
ATOM 646 C CA . SER A 1 78 ? 7.241 4.552 4.212 1.00 39.97 78 SER A CA 1
ATOM 647 C C . SER A 1 78 ? 7.262 4.521 5.731 1.00 39.97 78 SER A C 1
ATOM 649 O O . SER A 1 78 ? 7.201 3.446 6.337 1.00 39.97 78 SER A O 1
ATOM 651 N N . SER A 1 79 ? 7.341 5.691 6.348 1.00 45.12 79 SER A N 1
ATOM 652 C CA . SER A 1 79 ? 7.159 5.797 7.784 1.00 45.12 79 SER A CA 1
ATOM 653 C C . SER A 1 79 ? 5.677 5.993 8.088 1.00 45.12 79 SER A C 1
ATOM 655 O O . SER A 1 79 ? 5.064 6.961 7.623 1.00 45.12 79 SER A O 1
ATOM 657 N N . VAL A 1 80 ? 5.084 5.087 8.865 1.00 44.97 80 VAL A N 1
ATOM 658 C CA . VAL A 1 80 ? 3.692 5.213 9.321 1.00 44.97 80 VAL A CA 1
ATOM 659 C C . VAL A 1 80 ? 3.679 6.223 10.472 1.00 44.97 80 VAL A C 1
ATOM 661 O O . VAL A 1 80 ? 3.749 5.860 11.645 1.00 44.97 80 VAL A O 1
ATOM 664 N N . HIS A 1 81 ? 3.651 7.522 10.157 1.00 39.66 81 HIS A N 1
ATOM 665 C CA . HIS A 1 81 ? 3.658 8.611 11.142 1.00 39.66 81 HIS A CA 1
ATOM 666 C C . HIS A 1 81 ? 2.242 9.089 11.486 1.00 39.66 81 HIS A C 1
ATOM 668 O O . HIS A 1 81 ? 1.473 9.486 10.619 1.00 39.66 81 HIS A O 1
ATOM 674 N N . GLU A 1 82 ? 1.938 9.139 12.780 1.00 32.66 82 GLU A N 1
ATOM 675 C CA . GLU A 1 82 ? 0.807 9.860 13.375 1.00 32.66 82 GLU A CA 1
ATOM 676 C C . GLU A 1 82 ? 1.447 11.150 13.856 1.00 32.66 82 GLU A C 1
ATOM 678 O O . GLU A 1 82 ? 2.482 11.114 14.529 1.00 32.66 82 GLU A O 1
ATOM 683 N N . LYS A 1 83 ? 0.931 12.294 13.417 1.00 34.62 83 LYS A N 1
ATOM 684 C CA . LYS A 1 83 ? 1.420 13.567 13.929 1.00 34.62 83 LYS A CA 1
ATOM 685 C C . LYS A 1 83 ? 0.917 13.718 15.354 1.00 34.62 83 LYS A C 1
ATOM 687 O O . LYS A 1 83 ? -0.208 14.155 15.551 1.00 34.62 83 LYS A O 1
ATOM 692 N N . GLN A 1 84 ? 1.792 13.503 16.328 1.00 27.33 84 GLN A N 1
ATOM 693 C CA . GLN A 1 84 ? 1.729 14.306 17.537 1.00 27.33 84 GLN A CA 1
ATOM 694 C C . GLN A 1 84 ? 2.827 15.365 17.465 1.00 27.33 84 GLN A C 1
ATOM 696 O O . GLN A 1 84 ? 4.015 15.080 17.323 1.00 27.33 84 GLN A O 1
ATOM 701 N N . ILE A 1 85 ? 2.380 16.616 17.460 1.00 26.72 85 ILE A N 1
ATOM 702 C CA . ILE A 1 85 ? 3.190 17.828 17.449 1.00 26.72 85 ILE A CA 1
ATOM 703 C C . ILE A 1 85 ? 4.218 17.759 18.592 1.00 26.72 85 ILE A C 1
ATOM 705 O O . ILE A 1 85 ? 3.850 17.674 19.757 1.00 26.72 85 ILE A O 1
ATOM 709 N N . VAL A 1 86 ? 5.504 17.799 18.232 1.00 29.91 86 VAL A N 1
ATOM 710 C CA . VAL A 1 86 ? 6.660 18.282 19.010 1.00 29.91 86 VAL A CA 1
ATOM 711 C C . VAL A 1 86 ? 6.567 18.140 20.543 1.00 29.91 86 VAL A C 1
ATOM 713 O O . VAL A 1 86 ? 6.141 19.058 21.239 1.00 29.91 86 VAL A O 1
ATOM 716 N N . LYS A 1 87 ? 7.191 17.090 21.092 1.00 24.09 87 LYS A N 1
ATOM 717 C CA . LYS A 1 87 ? 8.035 17.225 22.294 1.00 24.09 87 LYS A CA 1
ATOM 718 C C . LYS A 1 87 ? 9.337 16.447 22.104 1.00 24.09 87 LYS A C 1
ATOM 720 O O . LYS A 1 87 ? 9.389 15.232 22.247 1.00 24.09 87 LYS A O 1
ATOM 725 N N . ARG A 1 88 ? 10.410 17.188 21.798 1.00 30.19 88 ARG A N 1
ATOM 726 C CA . ARG A 1 88 ? 11.800 16.768 22.038 1.00 30.19 88 ARG A CA 1
ATOM 727 C C . ARG A 1 88 ? 11.898 16.242 23.476 1.00 30.19 88 ARG A C 1
ATOM 729 O O . ARG A 1 88 ? 11.637 17.014 24.396 1.00 30.19 88 ARG A O 1
ATOM 736 N N . GLY A 1 89 ? 12.287 14.980 23.669 1.00 27.09 89 GLY A N 1
ATOM 737 C CA . GLY A 1 89 ? 12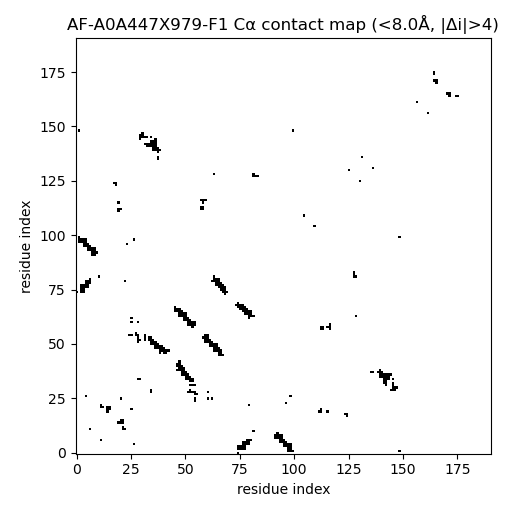.663 14.500 25.004 1.00 27.09 89 GLY A CA 1
ATOM 738 C C . GLY A 1 89 ? 12.543 13.009 25.315 1.00 27.09 89 GLY A C 1
ATOM 739 O O . GLY A 1 89 ? 12.827 12.651 26.451 1.00 27.09 89 GLY A O 1
ATOM 740 N N . ILE A 1 90 ? 12.150 12.134 24.385 1.00 32.41 90 ILE A N 1
ATOM 741 C CA . ILE A 1 90 ? 12.136 10.682 24.635 1.00 32.41 90 ILE A CA 1
ATOM 742 C C . ILE A 1 90 ? 12.820 9.995 23.453 1.00 32.41 90 ILE A C 1
ATOM 744 O O . ILE A 1 90 ? 12.506 10.299 22.304 1.00 32.41 90 ILE A O 1
ATOM 748 N N . ALA A 1 91 ? 13.807 9.138 23.723 1.00 35.38 91 ALA A N 1
ATOM 749 C CA . ALA A 1 91 ? 14.463 8.338 22.693 1.00 35.38 91 ALA A CA 1
ATOM 750 C C . ALA A 1 91 ? 13.398 7.518 21.940 1.00 35.38 91 ALA A C 1
ATOM 752 O O . ALA A 1 91 ? 12.720 6.695 22.552 1.00 35.38 91 ALA A O 1
ATOM 753 N N . MET A 1 92 ? 13.212 7.787 20.644 1.00 48.62 92 MET A N 1
ATOM 754 C CA . MET A 1 92 ? 12.260 7.054 19.803 1.00 48.62 92 MET A CA 1
ATOM 755 C C . MET A 1 92 ? 12.805 5.646 19.548 1.00 48.62 92 MET A C 1
ATOM 757 O O . MET A 1 92 ? 13.943 5.499 19.095 1.00 48.62 92 MET A O 1
ATOM 761 N N . SER A 1 93 ? 12.012 4.618 19.860 1.00 68.25 93 SER A N 1
ATOM 762 C CA . SER A 1 93 ? 12.362 3.220 19.578 1.00 68.25 93 SER A CA 1
ATOM 763 C C . SER A 1 93 ? 11.847 2.891 18.184 1.00 68.25 93 SER A C 1
ATOM 765 O O . SER A 1 93 ? 10.708 2.450 18.023 1.00 68.25 93 SER A O 1
ATOM 767 N N . MET A 1 94 ? 12.651 3.211 17.170 1.00 77.06 94 MET A N 1
ATOM 768 C CA . MET A 1 94 ? 12.290 2.987 15.771 1.00 77.06 94 MET A CA 1
ATOM 769 C C . MET A 1 94 ? 12.465 1.508 15.415 1.00 77.06 94 MET A C 1
ATOM 771 O O . MET A 1 94 ? 13.545 0.941 15.590 1.00 77.06 94 MET A O 1
ATOM 775 N N . VAL A 1 95 ? 11.417 0.898 14.868 1.00 78.94 95 VAL A N 1
ATOM 776 C CA . VAL A 1 95 ? 11.430 -0.466 14.334 1.00 78.94 95 VAL A CA 1
ATOM 777 C C . VAL A 1 95 ? 11.430 -0.410 12.819 1.00 78.94 95 VAL A C 1
ATOM 779 O O . VAL A 1 95 ? 10.620 0.290 12.214 1.00 78.94 95 VAL A O 1
ATOM 782 N N . LYS A 1 96 ? 12.329 -1.191 12.212 1.00 79.62 96 LYS A N 1
ATOM 783 C CA . LYS A 1 96 ? 12.366 -1.436 10.770 1.00 79.62 96 LYS A CA 1
ATOM 784 C C . LYS A 1 96 ? 11.697 -2.764 10.453 1.00 79.62 96 LYS A C 1
ATOM 786 O O . LYS A 1 96 ? 12.042 -3.791 11.035 1.00 79.62 96 LYS A O 1
ATOM 791 N N . HIS A 1 97 ? 10.794 -2.756 9.485 1.00 78.25 97 HIS A N 1
ATOM 792 C CA . HIS A 1 97 ? 10.104 -3.938 8.998 1.00 78.25 97 HIS A CA 1
ATOM 793 C C . HIS A 1 97 ? 10.289 -4.080 7.490 1.00 78.25 97 HIS A C 1
ATOM 795 O O . HIS A 1 97 ? 10.092 -3.141 6.721 1.00 78.25 97 HIS A O 1
ATOM 801 N N . LYS A 1 98 ? 10.662 -5.280 7.046 1.00 76.25 98 LYS A N 1
ATOM 802 C CA . LYS A 1 98 ? 10.940 -5.564 5.638 1.00 76.25 98 LYS A CA 1
ATOM 803 C C . LYS A 1 98 ? 9.776 -6.307 5.001 1.00 76.25 98 LYS A C 1
ATOM 805 O O . LYS A 1 98 ? 9.341 -7.343 5.507 1.00 76.25 98 LYS A O 1
ATOM 810 N N . ARG A 1 99 ? 9.319 -5.826 3.844 1.00 69.06 99 ARG A N 1
ATOM 811 C CA . ARG A 1 99 ? 8.220 -6.456 3.106 1.00 69.06 99 ARG A CA 1
ATOM 812 C C . ARG A 1 99 ? 8.553 -7.887 2.677 1.00 69.06 99 ARG A C 1
ATOM 814 O O . ARG A 1 99 ? 9.653 -8.145 2.185 1.00 69.06 99 ARG A O 1
ATOM 821 N N . GLY A 1 100 ? 7.576 -8.789 2.785 1.00 63.12 100 GLY A N 1
ATOM 822 C CA . GLY A 1 100 ? 7.708 -10.211 2.439 1.00 63.12 100 GLY A CA 1
ATOM 823 C C . GLY A 1 100 ? 8.015 -11.125 3.629 1.00 63.12 100 GLY A C 1
ATOM 824 O O . GLY A 1 100 ? 8.036 -12.341 3.466 1.00 63.12 100 GLY A O 1
ATOM 825 N N . THR A 1 101 ? 8.188 -10.562 4.826 1.00 56.84 101 THR A N 1
ATOM 826 C CA . THR A 1 101 ? 8.262 -11.304 6.094 1.00 56.84 101 THR A CA 1
ATOM 827 C C . THR A 1 101 ? 6.842 -11.540 6.630 1.00 56.84 101 THR A C 1
ATOM 829 O O . THR A 1 101 ? 6.502 -11.107 7.722 1.00 56.84 101 THR A O 1
ATOM 832 N N . SER A 1 102 ? 5.958 -12.142 5.825 1.00 54.47 102 SER A N 1
ATOM 833 C CA . SER A 1 102 ? 4.588 -12.428 6.270 1.00 54.47 102 SER A CA 1
ATOM 834 C C . SER A 1 102 ? 4.630 -13.537 7.318 1.00 54.47 102 SER A C 1
ATOM 836 O O . SER A 1 102 ? 5.017 -14.664 7.011 1.00 54.47 102 SER A O 1
ATOM 838 N N . SER A 1 103 ? 4.193 -13.244 8.540 1.00 56.72 103 SER A N 1
ATOM 839 C CA . SER A 1 103 ? 3.673 -14.288 9.420 1.00 56.72 103 SER A CA 1
ATOM 840 C C . SER A 1 103 ? 2.370 -14.817 8.819 1.00 56.72 103 SER A C 1
ATOM 842 O O . SER A 1 103 ? 1.609 -14.059 8.217 1.00 56.72 103 SER A O 1
ATOM 844 N N . THR A 1 104 ? 2.116 -16.114 8.940 1.00 67.25 104 THR A N 1
ATOM 845 C CA . THR A 1 104 ? 0.826 -16.714 8.583 1.00 67.25 104 THR A CA 1
ATOM 846 C C . THR A 1 104 ? -0.283 -16.104 9.436 1.00 67.25 104 THR A C 1
ATOM 848 O O . THR A 1 104 ? -0.109 -15.999 10.649 1.00 67.25 104 THR A O 1
ATOM 851 N N . LEU A 1 105 ? -1.404 -15.726 8.815 1.00 79.00 105 LEU A N 1
ATOM 852 C CA . LEU A 1 105 ? -2.598 -15.280 9.529 1.00 79.00 105 LEU A CA 1
ATOM 853 C C . LEU A 1 105 ? -3.138 -16.461 10.346 1.00 79.00 105 LEU A C 1
ATOM 855 O O . LEU A 1 105 ? -3.558 -17.466 9.771 1.00 79.00 105 LEU A O 1
ATOM 859 N N . ASP A 1 106 ? -3.054 -16.382 11.672 1.00 86.62 106 ASP A N 1
ATOM 860 C CA . ASP A 1 106 ? -3.664 -17.386 12.540 1.00 86.62 106 ASP A CA 1
ATOM 861 C C . ASP A 1 106 ? -5.167 -17.114 12.727 1.00 86.62 106 ASP A C 1
ATOM 863 O O . ASP A 1 106 ? -5.667 -16.028 12.429 1.00 86.62 106 ASP A O 1
ATOM 867 N N . VAL A 1 107 ? -5.898 -18.118 13.217 1.00 87.75 107 VAL A N 1
ATOM 868 C CA . VAL A 1 107 ? -7.364 -18.065 13.363 1.00 87.75 107 VAL A CA 1
ATOM 869 C C . VAL A 1 107 ? -7.811 -16.953 14.315 1.00 87.75 107 VAL A C 1
ATOM 871 O O . VAL A 1 107 ? -8.853 -16.334 14.094 1.00 87.75 107 VAL A O 1
ATOM 874 N N . GLN A 1 108 ? -7.045 -16.695 15.377 1.00 89.56 108 GLN A N 1
ATOM 875 C CA . GLN A 1 108 ? -7.389 -15.663 16.348 1.00 89.56 108 GLN A CA 1
ATOM 876 C C . GLN A 1 108 ? -7.214 -14.281 15.725 1.00 89.56 108 GLN A C 1
ATOM 878 O O . GLN A 1 108 ? -8.106 -13.441 15.815 1.00 89.56 108 GLN A O 1
ATOM 883 N N . HIS A 1 109 ? -6.093 -14.057 15.052 1.00 89.12 109 HIS A N 1
ATOM 884 C CA . HIS A 1 109 ? -5.798 -12.793 14.403 1.00 89.12 109 HIS A CA 1
ATOM 885 C C . HIS A 1 109 ? -6.746 -12.524 13.221 1.00 89.12 109 HIS A C 1
ATOM 887 O O . HIS A 1 109 ? -7.231 -11.405 13.070 1.00 89.12 109 HIS A O 1
ATOM 893 N N . GLU A 1 110 ? -7.118 -13.545 12.445 1.00 89.62 110 GLU A N 1
ATOM 894 C CA . GL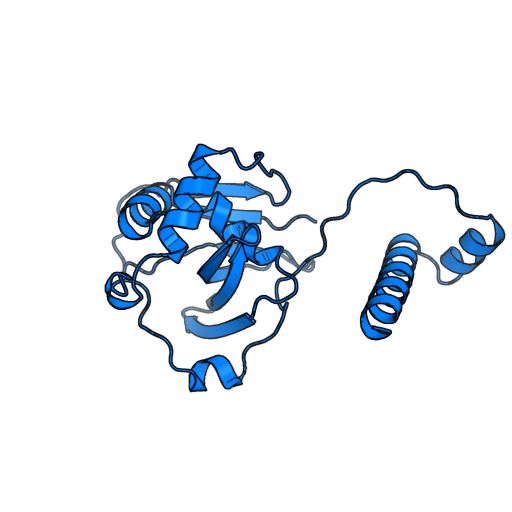U A 1 110 ? -8.174 -13.429 11.430 1.00 89.62 110 GLU A CA 1
ATOM 895 C C . GLU A 1 110 ? -9.511 -12.981 12.047 1.00 89.62 110 GLU A C 1
ATOM 897 O O . GLU A 1 110 ? -10.189 -12.106 11.503 1.00 89.62 110 GLU A O 1
ATOM 902 N N . ALA A 1 111 ? -9.890 -13.554 13.195 1.00 89.56 111 ALA A N 1
ATOM 903 C CA . ALA A 1 111 ? -11.108 -13.181 13.907 1.00 89.56 111 ALA A CA 1
ATOM 904 C C . ALA A 1 111 ? -11.047 -11.745 14.454 1.00 89.56 111 ALA A C 1
ATOM 906 O O . ALA A 1 111 ? -12.042 -11.027 14.357 1.00 89.56 111 ALA A O 1
ATOM 907 N N . GLU A 1 112 ? -9.893 -11.302 14.967 1.00 90.38 112 GLU A N 1
ATOM 908 C CA . GLU A 1 112 ? -9.666 -9.909 15.381 1.00 90.38 112 GLU A CA 1
ATOM 909 C C . GLU A 1 112 ? -9.901 -8.945 14.205 1.00 90.38 112 GLU A C 1
ATOM 911 O O . GLU A 1 112 ? -10.638 -7.970 14.350 1.00 90.38 112 GLU A O 1
ATOM 916 N N . LEU A 1 113 ? -9.365 -9.248 13.016 1.00 87.81 113 LEU A N 1
ATOM 917 C CA . LEU A 1 113 ? -9.560 -8.417 11.821 1.00 87.81 113 LEU A CA 1
ATOM 918 C C . LEU A 1 113 ? -11.009 -8.434 11.312 1.00 87.81 113 LEU A C 1
ATOM 920 O O . LEU A 1 113 ? -11.534 -7.389 10.935 1.00 87.81 113 LEU A O 1
ATOM 924 N N . LYS A 1 114 ? -11.689 -9.586 11.338 1.00 89.06 114 LYS A N 1
ATOM 925 C CA . LYS A 1 114 ? -13.123 -9.678 10.998 1.00 89.06 114 LYS A CA 1
ATOM 926 C C . LYS A 1 114 ? -14.014 -8.957 12.006 1.00 89.06 114 LYS A C 1
ATOM 928 O O . LYS A 1 114 ? -15.077 -8.465 11.648 1.00 89.06 114 LYS A O 1
ATOM 933 N N . ALA A 1 115 ? -13.618 -8.881 13.273 1.00 87.94 115 ALA A N 1
ATOM 934 C CA . ALA A 1 115 ? -14.361 -8.093 14.249 1.00 87.94 115 ALA A CA 1
ATOM 935 C C . ALA A 1 115 ? -14.308 -6.596 13.904 1.00 87.94 115 ALA A C 1
ATOM 937 O O . ALA A 1 115 ? -15.299 -5.897 14.099 1.00 87.94 115 ALA A O 1
ATOM 938 N N . LEU A 1 116 ? -13.194 -6.116 13.335 1.00 85.81 116 LEU A N 1
ATOM 939 C CA . LEU A 1 116 ? -13.062 -4.725 12.894 1.00 85.81 116 LEU A CA 1
ATOM 940 C C . LEU A 1 116 ? -13.991 -4.377 11.728 1.00 85.81 116 LEU A C 1
ATOM 942 O O . LEU A 1 116 ? -14.503 -3.267 11.704 1.00 85.81 116 LEU A O 1
ATOM 946 N N . THR A 1 117 ? -14.269 -5.305 10.806 1.00 83.88 117 THR A N 1
ATOM 947 C CA . THR A 1 117 ? -15.184 -5.037 9.675 1.00 83.88 117 THR A CA 1
ATOM 948 C C . THR A 1 117 ? -16.632 -4.831 10.108 1.00 83.88 117 THR A C 1
ATOM 950 O O . THR A 1 117 ? -17.428 -4.309 9.339 1.00 83.88 117 THR A O 1
ATOM 953 N N . ASN A 1 118 ? -16.985 -5.284 11.313 1.00 80.56 118 ASN A N 1
ATOM 954 C CA . ASN A 1 118 ? -18.323 -5.135 11.881 1.00 80.56 118 ASN A CA 1
ATOM 955 C C . ASN A 1 118 ? -18.434 -3.931 12.830 1.00 80.56 118 ASN A C 1
ATOM 957 O O . ASN A 1 118 ? -19.508 -3.711 13.388 1.00 80.56 118 ASN A O 1
ATOM 961 N N . LYS A 1 119 ? -17.343 -3.184 13.059 1.00 79.25 119 LYS A N 1
ATOM 962 C CA . LYS A 1 119 ? -17.402 -1.932 13.821 1.00 79.25 119 LYS A CA 1
ATOM 963 C C . LYS A 1 119 ? -18.127 -0.868 13.003 1.00 79.25 119 LYS A C 1
ATOM 965 O O . LYS A 1 119 ? -17.978 -0.823 11.786 1.00 79.25 119 LYS A O 1
ATOM 970 N N . SER A 1 120 ? -18.904 -0.029 13.683 1.00 80.06 120 SER A N 1
ATOM 971 C CA . SER A 1 120 ? -19.534 1.132 13.060 1.00 80.06 120 SER A CA 1
ATOM 972 C C . SER A 1 120 ? -18.478 2.185 12.730 1.00 80.06 120 SER A C 1
ATOM 974 O O . SER A 1 120 ? -17.524 2.360 13.491 1.00 80.06 120 SER A O 1
ATOM 976 N N . ASP A 1 121 ? -18.686 2.938 11.651 1.00 76.81 121 ASP A N 1
ATOM 977 C CA . ASP A 1 121 ? -17.841 4.086 11.306 1.00 76.81 121 ASP A CA 1
ATOM 978 C C . ASP A 1 121 ? -17.857 5.163 12.412 1.00 76.81 121 ASP A C 1
ATOM 980 O O . ASP A 1 121 ? -16.880 5.884 12.596 1.00 76.81 121 ASP A O 1
ATOM 984 N N . GLU A 1 122 ? -18.935 5.238 13.204 1.00 80.06 122 GLU A N 1
ATOM 985 C CA . GLU A 1 122 ? -19.058 6.154 14.352 1.00 80.06 122 GLU A CA 1
ATOM 986 C C . GLU A 1 122 ? -18.081 5.829 15.494 1.00 80.06 122 GLU A C 1
ATOM 988 O O . GLU A 1 122 ? -17.716 6.715 16.267 1.00 80.06 122 GLU A O 1
ATOM 993 N N . ASP A 1 123 ? -17.637 4.571 15.589 1.00 80.44 123 ASP A N 1
ATOM 994 C CA . ASP A 1 123 ? -16.696 4.106 16.612 1.00 80.44 123 ASP A CA 1
ATOM 995 C C . ASP A 1 123 ? -15.227 4.310 16.191 1.00 80.44 123 ASP A C 1
ATOM 997 O O . ASP A 1 123 ? -14.304 3.931 16.922 1.00 80.44 123 ASP A O 1
ATOM 1001 N N . ILE A 1 124 ? -14.983 4.870 14.999 1.00 77.81 124 ILE A N 1
ATOM 1002 C CA . ILE A 1 124 ? -13.636 5.143 14.498 1.00 77.81 124 ILE A CA 1
ATOM 1003 C C . ILE A 1 124 ? -13.096 6.409 15.166 1.00 77.81 124 ILE A C 1
ATOM 1005 O O . ILE A 1 124 ? -13.663 7.496 15.071 1.00 77.81 124 ILE A O 1
ATOM 1009 N N . ASP A 1 125 ? -11.947 6.273 15.826 1.00 78.88 125 ASP A N 1
ATOM 1010 C CA . ASP A 1 125 ? -11.227 7.409 16.394 1.00 78.88 125 ASP A CA 1
ATOM 1011 C C . ASP A 1 125 ? -10.528 8.224 15.288 1.00 78.88 125 ASP A C 1
ATOM 1013 O O . ASP A 1 125 ? -9.580 7.756 14.654 1.00 78.88 125 ASP A O 1
ATOM 1017 N N . TYR A 1 126 ? -11.001 9.455 15.071 1.00 77.56 126 TYR A N 1
ATOM 1018 C CA . TYR A 1 126 ? -10.448 10.424 14.116 1.00 77.56 126 TYR A CA 1
ATOM 1019 C C . TYR A 1 126 ? -9.547 11.482 14.778 1.00 77.56 126 TYR A C 1
ATOM 1021 O O . TYR A 1 126 ? -9.221 12.488 14.141 1.00 77.56 126 TYR A O 1
ATOM 1029 N N . SER A 1 127 ? -9.144 11.319 16.048 1.00 73.06 127 SER A N 1
ATOM 1030 C CA . SER A 1 127 ? -8.354 12.342 16.755 1.00 73.06 127 SER A CA 1
ATOM 1031 C C . SER A 1 127 ? -7.045 12.676 16.045 1.00 73.06 127 SER A C 1
ATOM 1033 O O . SER A 1 127 ? -6.583 13.819 16.090 1.00 73.06 127 SER A O 1
ATOM 1035 N N . ASP A 1 128 ? -6.458 11.680 15.382 1.00 68.62 128 ASP A N 1
ATOM 1036 C CA . ASP A 1 128 ? -5.119 11.790 14.815 1.00 68.62 128 ASP A CA 1
ATOM 1037 C C . ASP A 1 128 ? -5.110 11.971 13.292 1.00 68.62 128 ASP A C 1
ATOM 1039 O O . ASP A 1 128 ? -4.160 12.529 12.732 1.00 68.62 128 ASP A O 1
ATOM 1043 N N . ILE A 1 129 ? -6.167 11.511 12.617 1.00 70.62 129 ILE A N 1
ATOM 1044 C CA . ILE A 1 129 ? -6.372 11.663 11.176 1.00 70.62 129 ILE A CA 1
ATOM 1045 C C . ILE A 1 129 ? -7.805 12.167 10.983 1.00 70.62 129 ILE A C 1
ATOM 1047 O O . ILE A 1 129 ? -8.740 11.412 11.244 1.00 70.62 129 ILE A O 1
ATOM 1051 N N . PRO A 1 130 ? -8.002 13.423 10.537 1.00 72.62 130 PRO A N 1
ATOM 1052 C CA . PRO A 1 130 ? -9.343 13.945 10.326 1.00 72.62 130 PRO A CA 1
ATOM 1053 C C . PRO A 1 130 ? -10.067 13.144 9.234 1.00 72.62 130 PRO A C 1
ATOM 1055 O O . PRO A 1 130 ? -9.409 12.626 8.323 1.00 72.62 130 PRO A O 1
ATOM 1058 N N . PRO A 1 131 ? -11.408 13.066 9.288 1.00 75.81 131 PRO A N 1
ATOM 1059 C CA . PRO A 1 131 ? -12.186 12.422 8.240 1.00 75.81 131 PRO A CA 1
ATOM 1060 C C . PRO A 1 131 ? -11.896 13.086 6.891 1.00 75.81 131 PRO A C 1
ATOM 1062 O O . PRO A 1 131 ? -11.717 14.304 6.808 1.00 75.81 131 PRO A O 1
ATOM 1065 N N . SER A 1 132 ? -11.834 12.269 5.841 1.00 80.25 132 SER A N 1
ATOM 1066 C CA . SER A 1 132 ? -11.627 12.741 4.473 1.00 80.25 132 SER A CA 1
ATOM 1067 C C . SER A 1 132 ? -12.953 12.772 3.712 1.00 80.25 132 SER A C 1
ATOM 1069 O O . SER A 1 132 ? -13.810 11.921 3.940 1.00 80.25 132 SER A O 1
ATOM 1071 N N . SER A 1 133 ? -13.141 13.764 2.838 1.00 82.44 133 SER A N 1
ATOM 1072 C CA . SER A 1 133 ? -14.294 13.853 1.938 1.00 82.44 133 SER A CA 1
ATOM 1073 C C . SER A 1 133 ? -14.035 13.121 0.623 1.00 82.44 133 SER A C 1
ATOM 1075 O O . SER A 1 133 ? -12.892 12.989 0.180 1.00 82.44 133 SER A O 1
ATOM 1077 N N . ASP A 1 134 ? -15.104 12.706 -0.055 1.00 83.31 134 ASP A N 1
ATOM 1078 C CA . ASP A 1 134 ? -15.021 12.077 -1.378 1.00 83.31 134 ASP A CA 1
ATOM 1079 C C . ASP A 1 134 ? -14.315 12.974 -2.410 1.00 83.31 134 ASP A C 1
ATOM 1081 O O . ASP A 1 134 ? -13.590 12.481 -3.277 1.00 83.31 134 ASP A O 1
ATOM 1085 N N . GLU A 1 135 ? -14.458 14.303 -2.305 1.00 84.38 135 GLU A N 1
ATOM 1086 C CA . GLU A 1 135 ? -13.774 15.229 -3.215 1.00 84.38 135 GLU A CA 1
ATOM 1087 C C . GLU A 1 135 ? -12.256 15.178 -3.052 1.00 84.38 135 GLU A C 1
ATOM 1089 O O . GLU A 1 135 ? -11.531 15.359 -4.034 1.00 84.38 135 GLU A O 1
ATOM 1094 N N . GLN A 1 136 ? -11.760 14.898 -1.843 1.00 81.31 136 GLN A N 1
ATOM 1095 C CA . GLN A 1 136 ? -10.329 14.718 -1.616 1.00 81.31 136 GLN A CA 1
ATOM 1096 C C . GLN A 1 136 ? -9.823 13.526 -2.446 1.00 81.31 136 GLN A C 1
ATOM 1098 O O . GLN A 1 136 ? -8.845 13.649 -3.184 1.00 81.31 136 GLN A O 1
ATOM 1103 N N . TRP A 1 137 ? -10.558 12.419 -2.472 1.00 87.12 137 TRP A N 1
ATOM 1104 C CA . TRP A 1 137 ? -10.160 11.211 -3.199 1.00 87.12 137 TRP A CA 1
ATOM 1105 C C . TRP A 1 137 ? -10.344 11.277 -4.723 1.00 87.12 137 TRP A C 1
ATOM 1107 O O . TRP A 1 137 ? -9.919 10.359 -5.424 1.00 87.12 137 TRP A O 1
ATOM 1117 N N . SER A 1 138 ? -10.888 12.372 -5.267 1.00 86.94 138 SER A N 1
ATOM 1118 C CA . SER A 1 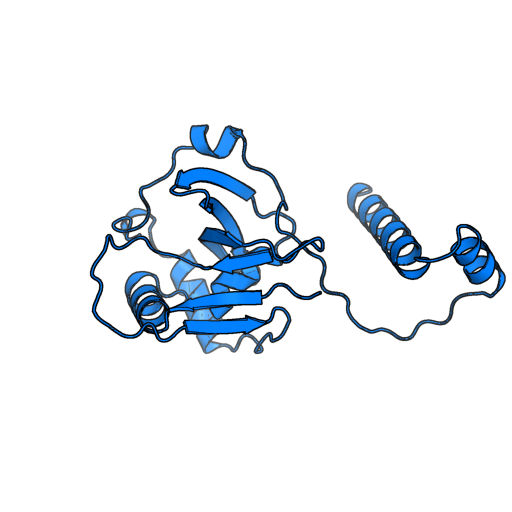138 ? -11.099 12.553 -6.716 1.00 86.94 138 SER A CA 1
ATOM 1119 C C . SER A 1 138 ? -9.827 12.401 -7.562 1.00 86.94 138 SER A C 1
ATOM 1121 O O . SER A 1 138 ? -9.891 11.929 -8.695 1.00 86.94 138 SER A O 1
ATOM 1123 N N . ASN A 1 139 ? -8.667 12.759 -7.001 1.00 86.50 139 ASN A N 1
ATOM 1124 C CA . ASN A 1 139 ? -7.360 12.665 -7.659 1.00 86.50 139 ASN A CA 1
ATOM 1125 C C . ASN A 1 139 ? -6.496 11.523 -7.102 1.00 86.50 139 ASN A C 1
ATOM 1127 O O . ASN A 1 139 ? -5.272 11.550 -7.237 1.00 86.50 139 ASN A O 1
ATOM 1131 N N . ALA A 1 140 ? -7.104 10.543 -6.429 1.00 91.38 140 ALA A N 1
ATOM 1132 C CA . ALA A 1 140 ? -6.360 9.430 -5.864 1.00 91.38 140 ALA A CA 1
ATOM 1133 C C . ALA A 1 140 ? -5.764 8.532 -6.959 1.00 91.38 140 ALA A C 1
ATOM 1135 O O . ALA A 1 140 ? -6.407 8.175 -7.948 1.00 91.38 140 ALA A O 1
ATOM 1136 N N . GLU A 1 141 ? -4.517 8.127 -6.755 1.00 91.75 141 GLU A N 1
ATOM 1137 C CA . GLU A 1 141 ? -3.774 7.274 -7.669 1.00 91.75 141 GLU A CA 1
ATOM 1138 C C . GLU A 1 141 ? -3.922 5.807 -7.264 1.00 91.75 141 GLU A C 1
ATOM 1140 O O . GLU A 1 141 ? -3.531 5.400 -6.166 1.00 91.75 141 GLU A O 1
ATOM 1145 N N . ARG A 1 142 ? -4.458 4.991 -8.174 1.00 91.88 142 ARG A N 1
ATOM 1146 C CA . ARG A 1 142 ? -4.598 3.547 -7.970 1.00 91.88 142 ARG A CA 1
ATOM 1147 C C . ARG A 1 142 ? -3.249 2.840 -8.090 1.00 91.88 142 ARG A C 1
ATOM 1149 O O . ARG A 1 142 ? -2.560 2.978 -9.099 1.00 91.88 142 ARG A O 1
ATOM 1156 N N . GLY A 1 143 ? -2.897 2.049 -7.080 1.00 87.31 143 GLY A N 1
ATOM 1157 C CA . GLY A 1 143 ? -1.713 1.192 -7.065 1.00 87.31 143 GLY A CA 1
ATOM 1158 C C . GLY A 1 143 ? -0.383 1.951 -7.069 1.00 87.31 143 GLY A C 1
ATOM 1159 O O . GLY A 1 143 ? 0.641 1.373 -7.437 1.00 87.31 143 GLY A O 1
ATOM 1160 N N . LYS A 1 144 ? -0.365 3.233 -6.678 1.00 87.56 144 LYS A N 1
ATOM 1161 C CA . LYS A 1 144 ? 0.823 4.105 -6.739 1.00 87.56 144 LYS A CA 1
ATOM 1162 C C . LYS A 1 144 ? 2.054 3.475 -6.079 1.00 87.56 144 LYS A C 1
ATOM 1164 O O . LYS A 1 144 ? 3.159 3.477 -6.637 1.00 87.56 144 LYS A O 1
ATOM 1169 N N . PHE A 1 145 ? 1.846 2.891 -4.903 1.00 86.50 145 PHE A N 1
ATOM 1170 C CA . PHE A 1 145 ? 2.886 2.257 -4.095 1.00 86.50 145 PHE A CA 1
ATOM 1171 C C . PHE A 1 145 ? 2.906 0.742 -4.250 1.00 86.50 145 PHE A C 1
ATOM 1173 O O . PHE A 1 145 ? 3.702 0.063 -3.606 1.00 86.50 145 PHE A O 1
ATOM 1180 N N . TYR A 1 146 ? 2.089 0.191 -5.149 1.00 85.38 146 TYR A N 1
ATOM 1181 C CA . TYR A 1 146 ? 2.076 -1.240 -5.375 1.00 85.38 146 TYR A CA 1
ATOM 1182 C C . TYR A 1 146 ? 3.397 -1.629 -6.023 1.00 85.38 146 TYR A C 1
ATOM 1184 O O . TYR A 1 146 ? 3.797 -1.126 -7.081 1.00 85.38 146 TYR A O 1
ATOM 1192 N N . ARG A 1 147 ? 4.116 -2.530 -5.362 1.00 81.56 147 ARG A N 1
ATOM 1193 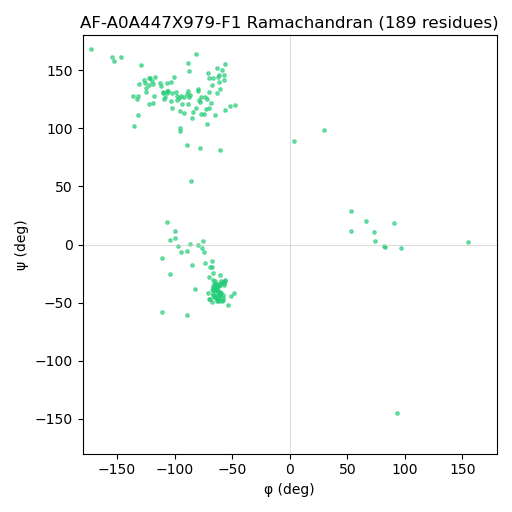C CA . ARG A 1 147 ? 5.316 -3.152 -5.917 1.00 81.56 147 ARG A CA 1
ATOM 1194 C C . ARG A 1 147 ? 5.087 -4.658 -5.916 1.00 81.56 147 ARG A C 1
ATOM 1196 O O . ARG A 1 147 ? 4.880 -5.234 -4.862 1.00 81.56 147 ARG A O 1
ATOM 1203 N N . PRO A 1 148 ? 5.138 -5.356 -7.047 1.00 75.44 148 PRO A N 1
ATOM 1204 C CA . PRO A 1 148 ? 5.026 -6.813 -7.037 1.00 75.44 148 PRO A CA 1
ATOM 1205 C C . PRO A 1 148 ? 6.196 -7.461 -6.281 1.00 75.44 148 PRO A C 1
ATOM 1207 O O . PRO A 1 148 ? 7.360 -7.128 -6.532 1.00 75.44 148 PRO A O 1
ATOM 1210 N N . LEU A 1 149 ? 5.910 -8.377 -5.352 1.00 74.25 149 LEU A N 1
ATOM 1211 C CA . LEU A 1 149 ? 6.938 -9.221 -4.742 1.00 74.25 149 LEU A CA 1
ATOM 1212 C C . LEU A 1 149 ? 7.440 -10.229 -5.782 1.00 74.25 149 LEU A C 1
ATOM 1214 O O . LEU A 1 149 ? 6.659 -10.870 -6.481 1.00 74.25 149 LEU A O 1
ATOM 1218 N N . LYS A 1 150 ? 8.763 -10.349 -5.917 1.00 72.75 150 LYS A N 1
ATOM 1219 C CA . LYS A 1 150 ? 9.366 -11.360 -6.789 1.00 72.75 150 LYS A CA 1
ATOM 1220 C C . LYS A 1 150 ? 9.470 -12.668 -6.013 1.00 72.75 150 LYS A C 1
ATOM 1222 O O . LYS A 1 150 ? 10.319 -12.776 -5.134 1.00 72.75 150 LYS A O 1
ATOM 1227 N N . THR A 1 151 ? 8.655 -13.654 -6.365 1.00 73.69 151 THR A N 1
ATOM 1228 C CA . THR A 1 151 ? 8.827 -15.029 -5.883 1.00 73.69 151 THR A CA 1
ATOM 1229 C C . THR A 1 151 ? 9.922 -15.714 -6.699 1.00 73.69 151 THR A C 1
ATOM 1231 O O . THR A 1 151 ? 9.925 -15.630 -7.929 1.00 73.69 151 THR A O 1
ATOM 1234 N N . GLN A 1 152 ? 10.877 -16.375 -6.039 1.00 75.44 152 GLN A N 1
ATOM 1235 C CA . GLN A 1 152 ? 11.896 -17.161 -6.733 1.00 75.44 152 GLN A CA 1
ATOM 1236 C C . GLN A 1 152 ? 11.280 -18.484 -7.197 1.00 75.44 152 GLN A C 1
ATOM 1238 O O . GLN A 1 152 ? 10.949 -19.341 -6.384 1.00 75.44 152 GLN A O 1
ATOM 1243 N N . ALA A 1 153 ? 11.150 -18.653 -8.508 1.00 77.69 153 ALA A N 1
ATOM 1244 C CA . ALA A 1 153 ? 10.778 -19.915 -9.134 1.00 77.69 153 ALA A CA 1
ATOM 1245 C C . ALA A 1 153 ? 11.876 -20.335 -10.118 1.00 77.69 153 ALA A C 1
ATOM 1247 O O . ALA A 1 153 ? 12.476 -19.489 -10.785 1.00 77.69 153 ALA A O 1
ATOM 1248 N N . SER A 1 154 ? 12.143 -21.639 -10.209 1.00 85.50 154 SER A N 1
ATOM 1249 C CA . SER A 1 154 ? 13.014 -22.203 -11.244 1.00 85.50 154 SER A CA 1
ATOM 1250 C C . SER A 1 154 ? 12.147 -22.682 -12.405 1.00 85.50 154 SER A C 1
ATOM 1252 O O . SER A 1 154 ? 11.338 -23.591 -12.235 1.00 85.50 154 SER A O 1
ATOM 1254 N N . VAL A 1 155 ? 12.291 -22.057 -13.573 1.00 88.56 155 VAL A N 1
ATOM 1255 C CA . VAL A 1 155 ? 11.555 -22.399 -14.798 1.00 88.56 155 VAL A CA 1
ATOM 1256 C C . VAL A 1 155 ? 12.544 -22.627 -15.939 1.00 88.56 155 VAL A C 1
ATOM 1258 O O . VAL A 1 155 ? 13.553 -21.926 -16.039 1.00 88.56 155 VAL A O 1
ATOM 1261 N N . ARG A 1 156 ? 12.272 -23.619 -16.794 1.00 93.25 156 ARG A N 1
ATOM 1262 C CA . ARG A 1 156 ? 13.023 -23.828 -18.038 1.00 93.25 156 ARG A CA 1
ATOM 1263 C C . ARG A 1 156 ? 12.369 -23.008 -19.145 1.00 93.25 156 ARG A C 1
ATOM 1265 O O . ARG A 1 156 ? 11.153 -23.042 -19.285 1.00 93.25 156 ARG A O 1
ATOM 1272 N N . ILE A 1 157 ? 13.181 -22.267 -19.887 1.00 92.06 157 ILE A N 1
ATOM 1273 C CA . ILE A 1 157 ? 12.757 -21.437 -21.016 1.00 92.06 157 ILE A CA 1
ATOM 1274 C C . ILE A 1 157 ? 13.546 -21.914 -22.232 1.00 92.06 157 ILE A C 1
ATOM 1276 O O . ILE A 1 157 ? 14.749 -22.166 -22.108 1.00 92.06 157 ILE A O 1
ATOM 1280 N N . ASP A 1 158 ? 12.873 -22.034 -23.373 1.00 96.50 158 ASP A N 1
ATOM 1281 C CA . ASP A 1 158 ? 13.494 -22.448 -24.627 1.00 96.50 158 ASP A CA 1
ATOM 1282 C C . ASP A 1 158 ? 14.631 -21.504 -25.046 1.00 96.50 158 ASP A C 1
ATOM 1284 O O . ASP A 1 158 ? 14.670 -20.315 -24.701 1.00 96.50 158 ASP A O 1
ATOM 1288 N N . ALA A 1 159 ? 15.612 -22.061 -25.758 1.00 96.12 159 ALA A N 1
ATOM 1289 C CA . ALA A 1 159 ? 16.861 -21.371 -26.065 1.00 96.12 159 ALA A CA 1
ATOM 1290 C C . ALA A 1 159 ? 16.655 -20.151 -26.980 1.00 96.12 159 ALA A C 1
ATOM 1292 O O . ALA A 1 159 ? 17.265 -19.106 -26.753 1.00 96.12 159 ALA A O 1
ATOM 1293 N N . ASP A 1 160 ? 15.765 -20.268 -27.961 1.00 97.06 160 ASP A N 1
ATOM 1294 C CA . ASP A 1 160 ? 15.383 -19.215 -28.905 1.00 97.06 160 ASP A CA 1
ATOM 1295 C C . ASP A 1 160 ? 14.638 -18.062 -28.213 1.00 97.06 160 ASP A C 1
ATOM 1297 O O . ASP A 1 160 ? 14.950 -16.888 -28.426 1.00 97.06 160 ASP A O 1
ATOM 1301 N N . VAL A 1 161 ? 13.720 -18.378 -27.296 1.00 95.75 161 VAL A N 1
ATOM 1302 C CA . VAL A 1 161 ? 13.025 -17.393 -26.459 1.00 95.75 161 VAL A CA 1
ATOM 1303 C C . VAL A 1 161 ? 14.024 -16.662 -25.562 1.00 95.75 161 VAL A C 1
ATOM 1305 O O . VAL A 1 161 ? 13.960 -15.437 -25.418 1.00 95.75 161 VAL A O 1
ATOM 1308 N N . MET A 1 162 ? 14.991 -17.381 -24.985 1.00 95.38 162 MET A N 1
ATOM 1309 C CA . MET A 1 162 ? 16.058 -16.778 -24.184 1.00 95.38 162 MET A CA 1
ATOM 1310 C C . MET A 1 162 ? 16.988 -15.883 -25.006 1.00 95.38 162 MET A C 1
ATOM 1312 O O . MET A 1 162 ? 17.408 -14.832 -24.509 1.00 95.38 162 MET A O 1
ATOM 1316 N N . GLU A 1 163 ? 17.313 -16.269 -26.238 1.00 95.25 163 GLU A N 1
ATOM 1317 C CA . GLU A 1 163 ? 18.099 -15.457 -27.168 1.00 95.25 163 GLU A CA 1
ATOM 1318 C C . GLU A 1 163 ? 17.356 -14.164 -27.527 1.00 95.25 163 GLU A C 1
ATOM 1320 O O . GLU A 1 163 ? 17.898 -13.064 -27.369 1.00 95.25 163 GLU A O 1
ATOM 1325 N N . TRP A 1 164 ? 16.079 -14.277 -27.902 1.00 95.69 164 TRP A N 1
ATOM 1326 C CA . TRP A 1 164 ? 15.215 -13.136 -28.190 1.00 95.69 164 TRP A CA 1
ATOM 1327 C C . TRP A 1 164 ? 15.107 -12.177 -26.995 1.00 95.69 164 TRP A C 1
ATOM 1329 O O . TRP A 1 164 ? 15.330 -10.972 -27.145 1.00 95.69 164 TRP A O 1
ATOM 1339 N N . LEU A 1 165 ? 14.863 -12.698 -25.786 1.00 95.19 165 LEU A N 1
ATOM 1340 C CA . LEU A 1 165 ? 14.784 -11.894 -24.562 1.00 95.19 165 LEU A CA 1
ATOM 1341 C C . LEU A 1 165 ? 16.090 -11.152 -24.259 1.00 95.19 165 LEU A C 1
ATOM 1343 O O . LEU A 1 165 ? 16.049 -10.056 -23.689 1.00 95.19 165 LEU A O 1
ATOM 1347 N N . LYS A 1 166 ? 17.248 -11.728 -24.599 1.00 94.50 166 LYS A N 1
ATOM 1348 C CA . LYS A 1 166 ? 18.577 -11.144 -24.359 1.00 94.50 166 LYS A CA 1
ATOM 1349 C C . LYS A 1 166 ? 19.034 -10.173 -25.450 1.00 94.50 166 LYS A C 1
ATOM 1351 O O . LYS A 1 166 ? 19.911 -9.364 -25.155 1.00 94.50 166 LYS A O 1
ATOM 1356 N N . ARG A 1 167 ? 18.434 -10.183 -26.648 1.00 94.38 167 ARG A N 1
ATOM 1357 C CA . ARG A 1 167 ? 18.819 -9.322 -27.788 1.00 94.38 167 ARG A CA 1
ATOM 1358 C C . ARG A 1 167 ? 18.988 -7.829 -27.433 1.00 94.38 167 ARG A C 1
ATOM 1360 O O . ARG A 1 167 ? 19.979 -7.254 -27.871 1.00 94.38 167 ARG A O 1
ATOM 1367 N N . PRO A 1 168 ? 18.125 -7.192 -26.611 1.00 91.25 168 PRO A N 1
ATOM 1368 C CA . PRO A 1 168 ? 18.293 -5.781 -26.231 1.00 91.25 168 PRO A CA 1
ATOM 1369 C C . PRO A 1 168 ? 19.397 -5.513 -25.188 1.00 91.25 168 PRO A C 1
ATOM 1371 O O . PRO A 1 168 ? 19.538 -4.388 -24.718 1.00 91.25 168 PRO A O 1
ATOM 1374 N N . GLY A 1 169 ? 20.145 -6.534 -24.755 1.00 89.31 169 GLY A N 1
ATOM 1375 C CA . GLY A 1 169 ? 21.190 -6.424 -23.738 1.00 89.31 169 GLY A CA 1
ATOM 1376 C C . GLY A 1 169 ? 20.695 -6.723 -22.320 1.00 89.31 169 GLY A C 1
ATOM 1377 O O . GLY A 1 169 ? 19.849 -7.597 -22.099 1.00 89.31 169 GLY A O 1
ATOM 1378 N N . LYS A 1 170 ? 21.240 -6.017 -21.321 1.00 86.81 170 LYS A N 1
ATOM 1379 C CA . LYS A 1 170 ? 20.917 -6.232 -19.896 1.00 86.81 170 LYS A CA 1
ATOM 1380 C C . LYS A 1 170 ? 19.404 -6.092 -19.628 1.00 86.81 170 LYS A C 1
ATOM 1382 O O . LYS A 1 170 ? 18.674 -5.443 -20.375 1.00 86.81 170 LYS A O 1
ATOM 1387 N N . GLY A 1 171 ? 18.912 -6.735 -18.566 1.00 87.62 171 GLY A N 1
ATOM 1388 C CA . GLY A 1 171 ? 17.514 -6.593 -18.119 1.00 87.62 171 GLY A CA 1
ATOM 1389 C C . GLY A 1 171 ? 16.502 -7.589 -18.704 1.00 87.62 171 GLY A C 1
ATOM 1390 O O . GLY A 1 171 ? 15.301 -7.341 -18.625 1.00 87.62 171 GLY A O 1
ATOM 1391 N N . TYR A 1 172 ? 16.944 -8.727 -19.252 1.00 91.69 172 TYR A N 1
ATOM 1392 C CA . TYR A 1 172 ? 16.036 -9.742 -19.814 1.00 91.69 172 TYR A CA 1
ATOM 1393 C C . TYR A 1 172 ? 15.005 -10.263 -18.794 1.00 91.69 172 TYR A C 1
ATOM 1395 O O . TYR A 1 172 ? 13.860 -10.492 -19.159 1.00 91.69 172 TYR A O 1
ATOM 1403 N N . GLN A 1 173 ? 15.366 -10.376 -17.508 1.00 87.38 173 GLN A N 1
ATOM 1404 C CA . GLN A 1 173 ? 14.440 -10.777 -16.436 1.00 87.38 173 GLN A CA 1
ATOM 1405 C C . GLN A 1 173 ? 13.310 -9.759 -16.223 1.00 87.38 173 GLN A C 1
ATOM 1407 O O . GLN A 1 173 ? 12.174 -10.134 -15.942 1.00 87.38 173 GLN A O 1
ATOM 1412 N N . THR A 1 174 ? 13.607 -8.463 -16.356 1.00 84.19 174 THR A N 1
ATOM 1413 C CA . THR A 1 174 ? 12.594 -7.403 -16.274 1.00 84.19 174 THR A CA 1
ATOM 1414 C C . THR A 1 174 ? 11.635 -7.498 -17.453 1.00 84.19 174 THR A C 1
ATOM 1416 O O . THR A 1 174 ? 10.426 -7.436 -17.250 1.00 84.19 174 THR A O 1
ATOM 1419 N N . ARG A 1 175 ? 12.165 -7.723 -18.663 1.00 91.19 175 ARG A N 1
ATOM 1420 C CA . ARG A 1 175 ? 11.354 -7.940 -19.870 1.00 91.19 175 ARG A CA 1
ATOM 1421 C C . ARG A 1 175 ? 10.473 -9.180 -19.751 1.00 91.19 175 ARG A C 1
ATOM 1423 O O . ARG A 1 175 ? 9.280 -9.085 -20.003 1.00 91.19 175 ARG A O 1
ATOM 1430 N N . LEU A 1 176 ? 11.034 -10.299 -19.292 1.00 91.25 176 LEU A N 1
ATOM 1431 C CA . LEU A 1 176 ? 10.290 -11.533 -19.038 1.00 91.25 176 LEU A CA 1
ATOM 1432 C C . LEU A 1 176 ? 9.098 -11.275 -18.107 1.00 91.25 176 LEU A C 1
ATOM 1434 O O . LEU A 1 176 ? 7.965 -11.587 -18.455 1.00 91.25 176 LEU A O 1
ATOM 1438 N N . ASN A 1 177 ? 9.331 -10.635 -16.960 1.00 88.69 177 ASN A N 1
ATOM 1439 C CA . ASN A 1 177 ? 8.255 -10.322 -16.019 1.00 88.69 177 ASN A CA 1
ATOM 1440 C C . ASN A 1 177 ? 7.213 -9.346 -16.588 1.00 88.69 177 ASN A C 1
ATOM 1442 O O . ASN A 1 177 ? 6.041 -9.454 -16.240 1.00 88.69 177 ASN A O 1
ATOM 1446 N N . ALA A 1 178 ? 7.616 -8.393 -17.434 1.00 86.62 178 ALA A N 1
ATOM 1447 C CA . ALA A 1 178 ? 6.685 -7.478 -18.091 1.00 86.62 178 ALA A CA 1
ATOM 1448 C C . ALA A 1 178 ? 5.760 -8.221 -19.068 1.00 86.62 178 ALA A C 1
ATOM 1450 O O . ALA A 1 178 ? 4.548 -8.039 -19.002 1.00 86.62 178 ALA A O 1
ATOM 1451 N N . ILE A 1 179 ? 6.318 -9.117 -19.889 1.00 92.69 179 ILE A N 1
ATOM 1452 C CA . ILE A 1 179 ? 5.562 -9.953 -20.835 1.00 92.69 179 ILE A CA 1
ATOM 1453 C C . ILE A 1 179 ? 4.584 -10.867 -20.090 1.00 92.69 179 ILE A C 1
ATOM 1455 O O . ILE A 1 179 ? 3.410 -10.937 -20.445 1.00 92.69 179 ILE A O 1
ATOM 1459 N N . LEU A 1 180 ? 5.044 -11.537 -19.027 1.00 90.88 180 LEU A N 1
ATOM 1460 C CA . LEU A 1 180 ? 4.185 -12.395 -18.206 1.00 90.88 180 LEU A CA 1
ATOM 1461 C C . LEU A 1 180 ? 3.045 -11.600 -17.556 1.00 90.88 180 LEU A C 1
ATOM 1463 O O . LEU A 1 180 ? 1.906 -12.061 -17.539 1.00 90.88 180 LEU A O 1
ATOM 1467 N N . ARG A 1 181 ? 3.329 -10.387 -17.062 1.00 84.50 181 ARG A N 1
ATOM 1468 C CA . ARG A 1 181 ? 2.304 -9.503 -16.492 1.00 84.50 181 ARG A CA 1
ATOM 1469 C C . ARG A 1 181 ? 1.277 -9.082 -17.537 1.00 84.50 181 ARG A C 1
ATOM 1471 O O . ARG A 1 181 ? 0.086 -9.122 -17.258 1.00 84.50 181 ARG A O 1
ATOM 1478 N N . GLU A 1 182 ? 1.719 -8.688 -18.724 1.00 85.50 182 GLU A N 1
ATOM 1479 C CA . GLU A 1 182 ? 0.828 -8.307 -19.819 1.00 85.50 182 GLU A CA 1
ATOM 1480 C C . GLU A 1 182 ? -0.073 -9.473 -20.248 1.00 85.50 182 GLU A C 1
ATOM 1482 O O . GLU A 1 182 ? -1.280 -9.293 -20.401 1.00 85.50 182 GLU A O 1
ATOM 1487 N N . ALA A 1 183 ? 0.490 -10.678 -20.383 1.00 91.50 183 ALA A N 1
ATOM 1488 C CA . ALA A 1 183 ? -0.269 -11.885 -20.700 1.00 91.50 183 ALA A CA 1
ATOM 1489 C C . ALA A 1 183 ? -1.329 -12.197 -19.628 1.00 91.50 183 ALA A C 1
ATOM 1491 O O . ALA A 1 183 ? -2.477 -12.470 -19.970 1.00 91.50 183 ALA A O 1
ATOM 1492 N N . MET A 1 184 ? -0.968 -12.083 -18.346 1.00 88.94 184 MET A N 1
ATOM 1493 C CA . MET A 1 184 ? -1.886 -12.267 -17.218 1.00 88.94 184 MET A CA 1
ATOM 1494 C C . MET A 1 184 ? -3.040 -11.252 -17.238 1.00 88.94 184 MET A C 1
ATOM 1496 O O . MET A 1 184 ? -4.199 -11.640 -17.124 1.00 88.94 184 MET A O 1
ATOM 1500 N N . LEU A 1 185 ? -2.746 -9.958 -17.417 1.00 82.94 185 LEU A N 1
ATOM 1501 C CA . LEU A 1 185 ? -3.773 -8.906 -17.453 1.00 82.94 185 LEU A CA 1
ATOM 1502 C C . LEU A 1 185 ? -4.718 -9.066 -18.654 1.00 82.94 185 LEU A C 1
ATOM 1504 O O . LEU A 1 185 ? -5.923 -8.852 -18.536 1.00 82.94 185 LEU A O 1
ATOM 1508 N N . ARG A 1 186 ? -4.187 -9.476 -19.813 1.00 85.50 186 ARG A N 1
ATOM 1509 C CA . ARG A 1 186 ? -4.996 -9.781 -21.004 1.00 85.50 186 ARG A CA 1
ATOM 1510 C C . ARG A 1 186 ? -5.963 -10.941 -20.780 1.00 85.50 186 ARG A C 1
ATOM 1512 O O . ARG A 1 186 ? -7.039 -10.921 -21.363 1.00 85.50 186 ARG A O 1
ATOM 1519 N N . ASP A 1 187 ? -5.580 -11.942 -19.993 1.00 88.75 187 ASP A N 1
ATOM 1520 C CA . ASP A 1 187 ? -6.449 -13.074 -19.655 1.00 88.75 187 ASP A CA 1
ATOM 1521 C C . ASP A 1 187 ? -7.579 -12.659 -18.700 1.00 88.75 187 ASP A C 1
ATOM 1523 O O . ASP A 1 187 ? -8.738 -13.007 -18.916 1.00 88.75 187 ASP A O 1
ATOM 1527 N N . GLN A 1 188 ? -7.266 -11.825 -17.704 1.00 76.19 188 GLN A N 1
ATOM 1528 C CA . GLN A 1 188 ? -8.251 -11.317 -16.742 1.00 76.19 188 GLN A CA 1
ATOM 1529 C C . GLN A 1 188 ? -9.344 -10.462 -17.397 1.00 76.19 188 GLN A C 1
ATOM 1531 O O . GLN A 1 188 ? -10.506 -10.587 -17.028 1.00 76.19 188 GLN A O 1
ATOM 1536 N N . ASN A 1 189 ? -8.995 -9.654 -18.402 1.00 75.00 189 ASN A N 1
ATOM 1537 C CA . ASN A 1 189 ? -9.942 -8.783 -19.111 1.00 75.00 189 ASN A CA 1
ATOM 1538 C C . ASN A 1 189 ? -10.801 -9.503 -20.172 1.00 75.00 189 ASN A C 1
ATOM 1540 O O . ASN A 1 189 ? -11.583 -8.852 -20.861 1.00 75.00 189 ASN A O 1
ATOM 1544 N N . LYS A 1 190 ? -10.626 -10.816 -20.374 1.00 70.88 190 LYS A N 1
ATOM 1545 C CA . LYS A 1 190 ? -11.439 -11.613 -21.314 1.00 70.88 190 LYS A CA 1
ATOM 1546 C C . LYS A 1 190 ? -12.705 -12.207 -20.685 1.00 70.88 190 LYS A C 1
ATOM 1548 O O . LYS A 1 190 ? -13.474 -12.837 -21.410 1.00 70.88 190 LYS A O 1
ATOM 1553 N N . LYS A 1 191 ? -12.892 -12.055 -19.374 1.00 45.44 191 LYS A N 1
ATOM 1554 C CA . LYS A 1 191 ? -14.096 -12.465 -18.638 1.00 45.44 191 LYS A CA 1
ATOM 1555 C C . LYS A 1 191 ? -15.010 -11.272 -18.411 1.00 45.44 191 LYS A C 1
ATOM 1557 O O . LYS A 1 191 ? -16.235 -11.506 -18.432 1.00 45.44 191 LYS A O 1
#

Radius of gyration: 19.72 Å; Cα contacts (8 Å, |Δi|>4): 233; chains: 1; bounding box: 41×44×54 Å

Organism: Escherichia coli (NCBI:txid562)

Sequence (191 aa):
MPMEFEWDENKAKSNRVKHGIRFEDAVLLFDDPQHLSQQERIENGEYRWQTIGLVYGIVVILVAHTIRFESGNELFESSVHEKQIVKRGIAMSMVKHKRGTSSTLDVQHEAELKALTNKSDEDIDYSDIPPSSDEQWSNAERGKFYRPLKTQASVRIDADVMEWLKRPGKGYQTRLNAILREAMLRDQNKK